Protein AF-A0A1Y5DUC6-F1 (afdb_monomer_lite)

pLDDT: mean 70.03, std 23.21, range [30.8, 96.88]

Sequence (246 aa):
MQGRMTHEKLMDAPDDWIVMNASRPLVGDMYSEGDFLAGRFYVAIDPKSEYAVQNVDQNNKLDARVVIYASKKQQNDAVLFGEKYAAEYREDAETIDDLYNNLSVKHESFRDKTVSEILAALRNGAGIAPPEMPWSQSTVSKTIQDSQYPDEPDTNSSEKEGPKIGDLTAVDEPLKHIMINARIEELTQHPEVSIHQIETLRSLFSSNHPLNAGIISNGVKFELTGEAPYWDKDLSDVVLPCFEKK

Secondary structure (DSSP, 8-state):
-BEEEESS------TTSEEEEESS---SSEEEE--GGG--EEEEE-TTSTTHHHHHHHHHHTT-EEEEE--HHHHHHHHSTT-TTHHHHHHS-SSHHHHHHHTHHHHHGGGGSBHHHHHHHHHHHHSSPPP--S--HHHHHHHHHHT-------------PPPP---STTS-HHHHHHHHHHHHHHHHT-TTS-HHHHHHHHHHHHTT--EEEEEETTEEEEEE-S--SS--S--S-EEEEP----

Structure (mmCIF, N/CA/C/O backbone):
data_AF-A0A1Y5DUC6-F1
#
_entry.id   AF-A0A1Y5DUC6-F1
#
loop_
_atom_site.group_PDB
_atom_site.id
_atom_site.type_symbol
_atom_site.label_atom_id
_atom_site.label_alt_id
_atom_site.label_comp_id
_atom_site.label_asym_id
_atom_site.label_entity_id
_atom_site.label_seq_id
_atom_site.pdbx_PDB_ins_code
_atom_site.Cartn_x
_atom_site.Cartn_y
_atom_site.Cartn_z
_atom_site.occupancy
_atom_site.B_iso_or_equiv
_atom_site.auth_seq_id
_atom_site.auth_comp_id
_atom_site.auth_asym_id
_atom_site.auth_atom_id
_atom_site.pdbx_PDB_model_num
ATOM 1 N N . MET A 1 1 ? -11.544 -4.738 0.189 1.00 87.19 1 MET A N 1
ATOM 2 C CA . MET A 1 1 ? -10.894 -3.468 0.574 1.00 87.19 1 MET A CA 1
ATOM 3 C C . MET A 1 1 ? -9.808 -3.133 -0.437 1.00 87.19 1 MET A C 1
ATOM 5 O O . MET A 1 1 ? -9.046 -4.026 -0.812 1.00 87.19 1 MET A O 1
ATOM 9 N N . GLN A 1 2 ? -9.781 -1.892 -0.921 1.00 93.25 2 GLN A N 1
ATOM 10 C CA . GLN A 1 2 ? -8.761 -1.414 -1.860 1.00 93.25 2 GLN A CA 1
ATOM 11 C C . GLN A 1 2 ? -7.455 -1.100 -1.127 1.00 93.25 2 GLN A C 1
ATOM 13 O O . GLN A 1 2 ? -7.475 -0.713 0.045 1.00 93.25 2 GLN A O 1
ATOM 18 N N . GLY A 1 3 ? -6.328 -1.269 -1.815 1.00 91.94 3 GLY A N 1
ATOM 19 C CA . GLY A 1 3 ? -5.015 -0.934 -1.278 1.00 91.94 3 GLY A CA 1
ATOM 20 C C . GLY A 1 3 ? -4.318 0.163 -2.076 1.00 91.94 3 GLY A C 1
ATOM 21 O O . GLY A 1 3 ? -4.698 0.508 -3.193 1.00 91.94 3 GLY A O 1
ATOM 22 N N . ARG A 1 4 ? -3.274 0.727 -1.483 1.00 91.38 4 ARG A N 1
ATOM 23 C CA . ARG A 1 4 ? -2.389 1.705 -2.103 1.00 91.38 4 ARG A CA 1
ATOM 24 C C . ARG A 1 4 ? -0.959 1.399 -1.693 1.00 91.38 4 ARG A C 1
ATOM 26 O O . ARG A 1 4 ? -0.658 1.377 -0.507 1.00 91.38 4 ARG A O 1
ATOM 33 N N . MET A 1 5 ? -0.072 1.224 -2.666 1.00 91.81 5 MET A N 1
ATOM 34 C CA . MET A 1 5 ? 1.360 1.116 -2.385 1.00 91.81 5 MET A CA 1
ATOM 35 C C . MET A 1 5 ? 1.993 2.496 -2.205 1.00 91.81 5 MET A C 1
ATOM 37 O O . MET A 1 5 ? 1.615 3.464 -2.871 1.00 91.81 5 MET A O 1
ATOM 41 N N . THR A 1 6 ? 2.975 2.573 -1.314 1.00 90.94 6 THR A N 1
ATOM 42 C CA . THR A 1 6 ? 3.842 3.738 -1.136 1.00 90.94 6 THR A CA 1
ATOM 43 C C . THR A 1 6 ? 5.258 3.286 -0.799 1.00 90.94 6 THR A C 1
ATOM 45 O O . THR A 1 6 ? 5.448 2.266 -0.142 1.00 90.94 6 THR A O 1
ATOM 48 N N . HIS A 1 7 ? 6.255 4.037 -1.267 1.00 89.56 7 HIS A N 1
ATOM 49 C CA . HIS A 1 7 ? 7.658 3.838 -0.883 1.00 89.56 7 HIS A CA 1
ATOM 50 C C . HIS A 1 7 ? 8.103 4.812 0.211 1.00 89.56 7 HIS A C 1
ATOM 52 O O . HIS A 1 7 ? 9.211 4.698 0.731 1.00 89.56 7 HIS A O 1
ATOM 58 N N . GLU A 1 8 ? 7.240 5.760 0.564 1.00 87.12 8 GLU A N 1
ATOM 59 C CA . GLU A 1 8 ? 7.454 6.709 1.646 1.00 87.12 8 GLU A CA 1
ATOM 60 C C . GLU A 1 8 ? 6.828 6.155 2.921 1.00 87.12 8 GLU A C 1
ATOM 62 O O . GLU A 1 8 ? 5.687 5.682 2.911 1.00 87.12 8 GLU A O 1
ATOM 67 N N . LYS A 1 9 ? 7.579 6.201 4.025 1.00 83.56 9 LYS A N 1
ATOM 68 C CA . LYS A 1 9 ? 7.044 5.868 5.343 1.00 83.56 9 LYS A CA 1
ATOM 69 C C . LYS A 1 9 ? 6.217 7.065 5.813 1.00 83.56 9 LYS A C 1
ATOM 71 O O . LYS A 1 9 ? 6.771 8.091 6.185 1.00 83.56 9 LYS A O 1
ATOM 76 N N . LEU A 1 10 ? 4.894 6.933 5.728 1.00 83.00 10 LEU A N 1
ATOM 77 C CA . LEU A 1 10 ? 3.944 8.025 5.984 1.00 83.00 10 LEU A CA 1
ATOM 78 C C . LEU A 1 10 ? 3.600 8.186 7.469 1.00 83.00 10 LEU A C 1
ATOM 80 O O . LEU A 1 10 ? 3.090 9.224 7.870 1.00 83.00 10 LEU A O 1
ATOM 84 N N . MET A 1 11 ? 3.864 7.160 8.278 1.00 85.69 11 MET A N 1
ATOM 85 C CA . MET A 1 11 ? 3.584 7.156 9.709 1.00 85.69 11 MET A CA 1
ATOM 86 C C . MET A 1 11 ? 4.590 6.268 10.437 1.00 85.69 11 MET A C 1
ATOM 88 O O . MET A 1 11 ? 5.040 5.260 9.888 1.00 85.69 11 MET A O 1
ATOM 92 N N . ASP A 1 12 ? 4.923 6.624 11.677 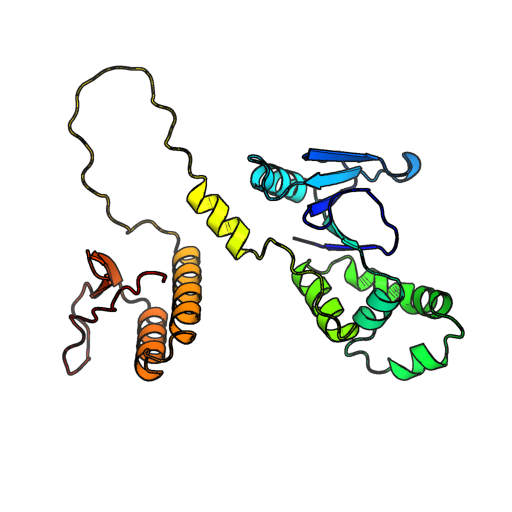1.00 88.81 12 ASP A N 1
ATOM 93 C CA . ASP A 1 12 ? 5.716 5.784 12.579 1.00 88.81 12 ASP A CA 1
ATOM 94 C C . ASP A 1 12 ? 4.811 4.877 13.425 1.00 88.81 12 ASP A C 1
ATOM 96 O O . ASP A 1 12 ? 4.809 4.925 14.651 1.00 88.81 12 ASP A O 1
ATOM 100 N N . ALA A 1 13 ? 3.966 4.106 12.740 1.00 88.88 13 ALA A N 1
ATOM 101 C CA . ALA A 1 13 ? 3.153 3.074 13.368 1.00 88.88 13 ALA A CA 1
ATOM 102 C C . ALA A 1 13 ? 3.967 1.771 13.507 1.00 88.88 13 ALA A C 1
ATOM 104 O O . ALA A 1 13 ? 4.861 1.534 12.686 1.00 88.88 13 ALA A O 1
ATOM 105 N N . PRO A 1 14 ? 3.664 0.920 14.505 1.00 92.31 14 PRO A N 1
ATOM 106 C CA . PRO A 1 14 ? 4.215 -0.431 14.587 1.00 92.31 14 PRO A CA 1
ATOM 107 C C . PRO A 1 14 ? 3.950 -1.256 13.318 1.00 92.31 14 PRO A C 1
ATOM 109 O O . PRO A 1 14 ? 2.927 -1.083 12.657 1.00 92.31 14 PRO A O 1
ATOM 112 N N . ASP A 1 15 ? 4.855 -2.184 12.996 1.00 85.88 15 ASP A N 1
ATOM 113 C CA . ASP A 1 15 ? 4.779 -2.984 11.762 1.00 85.88 15 ASP A CA 1
ATOM 114 C C . ASP A 1 15 ? 3.556 -3.922 11.714 1.00 85.88 15 ASP A C 1
ATOM 116 O O . ASP A 1 15 ? 3.141 -4.335 10.631 1.00 85.88 15 ASP A O 1
ATOM 120 N N . ASP A 1 16 ? 2.970 -4.267 12.868 1.00 89.19 16 ASP A N 1
ATOM 121 C CA . ASP A 1 16 ? 1.754 -5.082 12.961 1.00 89.19 16 ASP A CA 1
ATOM 122 C C . ASP A 1 16 ? 0.456 -4.264 12.846 1.00 89.19 16 ASP A C 1
ATOM 124 O O . ASP A 1 16 ? -0.626 -4.851 12.830 1.00 89.19 16 ASP A O 1
ATOM 128 N N . TRP A 1 17 ? 0.534 -2.933 12.726 1.00 94.19 17 TRP A N 1
ATOM 129 C CA . TRP A 1 17 ? -0.635 -2.055 12.639 1.00 94.19 17 TRP A CA 1
ATOM 130 C C . TRP A 1 17 ? -1.114 -1.824 11.205 1.00 94.19 17 TRP A C 1
ATOM 132 O O . TRP A 1 17 ? -0.359 -1.853 10.233 1.00 94.19 17 TRP A O 1
ATOM 142 N N . ILE A 1 18 ? -2.411 -1.549 11.066 1.00 93.31 18 ILE A N 1
ATOM 143 C CA . ILE A 1 18 ? -3.041 -1.282 9.772 1.00 93.31 18 ILE A CA 1
ATOM 144 C C . ILE A 1 18 ? -3.017 0.213 9.510 1.00 93.31 18 ILE A C 1
ATOM 146 O O . ILE A 1 18 ? -3.712 0.962 10.187 1.00 93.31 18 ILE A O 1
ATOM 150 N N . VAL A 1 19 ? -2.291 0.647 8.483 1.00 94.56 19 VAL A N 1
ATOM 151 C CA . VAL A 1 19 ? -2.330 2.043 8.034 1.00 94.56 19 VAL A CA 1
ATOM 152 C C . VAL A 1 19 ? -3.377 2.199 6.936 1.00 94.56 19 VAL A C 1
ATOM 154 O O . VAL A 1 19 ? -3.378 1.461 5.950 1.00 94.56 19 VAL A O 1
ATOM 157 N N . MET A 1 20 ? -4.261 3.182 7.072 1.00 95.25 20 MET A N 1
ATOM 158 C CA . MET A 1 20 ? -5.269 3.528 6.071 1.00 95.25 20 MET A CA 1
ATOM 159 C C . MET A 1 20 ? -5.157 4.999 5.675 1.00 95.25 20 MET A C 1
ATOM 161 O O . MET A 1 20 ? -4.726 5.835 6.468 1.00 95.25 20 MET A O 1
ATOM 165 N N . ASN A 1 21 ? -5.557 5.325 4.444 1.00 93.88 21 ASN A N 1
ATOM 166 C CA . ASN A 1 21 ? -5.614 6.694 3.949 1.00 93.88 21 ASN A CA 1
ATOM 167 C C . ASN A 1 21 ? -6.948 7.013 3.268 1.00 93.88 21 ASN A C 1
ATOM 169 O O . ASN A 1 21 ? -7.460 6.204 2.497 1.00 93.88 21 ASN A O 1
ATOM 173 N N . ALA A 1 22 ? -7.441 8.238 3.436 1.00 92.88 22 ALA A N 1
ATOM 174 C CA . ALA A 1 22 ? -8.596 8.758 2.701 1.00 92.88 22 ALA A CA 1
ATOM 175 C C . ALA A 1 22 ? -8.469 10.264 2.449 1.00 92.88 22 ALA A C 1
ATOM 177 O O . ALA A 1 22 ? -7.566 10.917 2.970 1.00 92.88 22 ALA A O 1
ATOM 178 N N . SER A 1 23 ? -9.368 10.815 1.631 1.00 90.81 23 SER A N 1
ATOM 179 C CA . SER A 1 23 ? -9.483 12.266 1.414 1.00 90.81 23 SER A CA 1
ATOM 180 C C . SER A 1 23 ? -10.306 12.988 2.489 1.00 90.81 23 SER A C 1
ATOM 182 O O . SER A 1 23 ? -10.497 14.200 2.431 1.00 90.81 23 SER A O 1
ATOM 184 N N . ARG A 1 24 ? -10.831 12.236 3.461 1.00 90.44 24 ARG A N 1
ATOM 185 C CA . ARG A 1 24 ? -11.674 12.704 4.564 1.00 90.44 24 ARG A CA 1
ATOM 186 C C . ARG A 1 24 ? -11.084 12.210 5.891 1.00 90.44 24 ARG A C 1
ATOM 188 O O . ARG A 1 24 ? -10.354 11.218 5.858 1.00 90.44 24 ARG A O 1
ATOM 195 N N . PRO A 1 25 ? -11.382 12.867 7.025 1.00 92.88 25 PRO A N 1
ATOM 196 C CA . PRO A 1 25 ? -10.937 12.406 8.337 1.00 92.88 25 PRO A CA 1
ATOM 197 C C . PRO A 1 25 ? -11.327 10.947 8.586 1.00 92.88 25 PRO A C 1
ATOM 199 O O . PRO A 1 25 ? -12.435 10.539 8.240 1.00 92.88 25 PRO A O 1
ATOM 202 N N . LEU A 1 26 ? -10.406 10.183 9.170 1.00 94.62 26 LEU A N 1
ATOM 203 C CA . LEU A 1 26 ? -10.571 8.768 9.509 1.00 94.62 26 LEU A CA 1
ATOM 204 C C . LEU A 1 26 ? -10.612 8.582 11.027 1.00 94.62 26 LEU A C 1
ATOM 206 O O . LEU A 1 26 ? -10.317 9.520 11.762 1.00 94.62 26 LEU A O 1
ATOM 210 N N . VAL A 1 27 ? -10.965 7.379 11.481 1.00 95.88 27 VAL A N 1
ATOM 211 C CA . VAL A 1 27 ? -10.974 6.973 12.897 1.00 95.88 27 VAL A CA 1
ATOM 212 C C . VAL A 1 27 ? -9.968 5.850 13.156 1.00 95.88 27 VAL A C 1
ATOM 214 O O . VAL A 1 27 ? -9.786 4.969 12.317 1.00 95.88 27 VAL A O 1
ATOM 217 N N . GLY A 1 28 ? -9.285 5.875 14.297 1.00 95.44 28 GLY A N 1
ATOM 218 C CA . GLY A 1 28 ? -8.318 4.841 14.679 1.00 95.44 28 GLY A CA 1
ATOM 219 C C . GLY A 1 28 ? -7.513 5.193 15.928 1.00 95.44 28 GLY A C 1
ATOM 220 O O . GLY A 1 28 ? -7.873 6.105 16.673 1.00 95.44 28 GLY A O 1
ATOM 221 N N . ASP A 1 29 ? -6.436 4.451 16.167 1.00 95.50 29 ASP A N 1
ATOM 222 C CA . ASP A 1 29 ? -5.647 4.545 17.401 1.00 95.50 29 ASP A CA 1
ATOM 223 C C . ASP A 1 29 ? -4.534 5.602 17.293 1.00 95.50 29 ASP A C 1
ATOM 225 O O . ASP A 1 29 ? -4.211 6.284 18.266 1.00 95.50 29 ASP A O 1
ATOM 229 N N . MET A 1 30 ? -3.975 5.794 16.093 1.00 94.00 30 MET A N 1
ATOM 230 C CA . MET A 1 30 ? -2.972 6.823 15.802 1.00 94.00 30 MET A CA 1
ATOM 231 C C . MET A 1 30 ? -3.322 7.607 14.546 1.00 94.00 30 MET A C 1
ATOM 233 O O . MET A 1 30 ? -3.754 7.042 13.546 1.00 94.00 30 MET A O 1
ATOM 237 N N . TYR A 1 31 ? -3.059 8.910 14.573 1.00 91.75 31 TYR A N 1
ATOM 238 C CA . TYR A 1 31 ? -3.388 9.827 13.487 1.00 91.75 31 TYR A CA 1
ATOM 239 C C . TYR A 1 31 ? -2.127 10.496 12.965 1.00 91.75 31 TYR A C 1
ATOM 241 O O . TYR A 1 31 ? -1.235 10.868 13.729 1.00 91.75 31 TYR A O 1
ATOM 249 N N . SER A 1 32 ? -2.072 10.684 11.655 1.00 83.75 32 SER A N 1
ATOM 250 C CA . SER A 1 32 ? -1.070 11.519 11.015 1.00 83.75 32 SER A CA 1
ATOM 251 C C . SER A 1 32 ? -1.739 12.307 9.903 1.00 83.75 32 SER A C 1
ATOM 253 O O . SER A 1 32 ? -2.455 11.769 9.052 1.00 83.75 32 SER A O 1
ATOM 255 N N . GLU A 1 33 ? -1.519 13.611 9.933 1.00 70.38 33 GLU A N 1
ATOM 256 C CA . GLU A 1 33 ? -1.884 14.482 8.834 1.00 70.38 33 GLU A CA 1
ATOM 257 C C . GLU A 1 33 ? -0.714 14.471 7.850 1.00 70.38 33 GLU A C 1
ATOM 259 O O . GLU A 1 33 ? 0.424 14.757 8.225 1.00 70.38 33 GLU A O 1
ATOM 264 N N . GLY A 1 34 ? -0.977 14.110 6.590 1.00 65.31 34 GLY A N 1
ATOM 265 C CA . GLY A 1 34 ? -0.026 14.436 5.527 1.00 65.31 34 GLY A CA 1
ATOM 266 C C . GLY A 1 34 ? 0.055 15.954 5.353 1.00 65.31 34 GLY A C 1
ATOM 267 O O . GLY A 1 34 ? -0.716 16.685 5.977 1.00 65.31 34 GLY A O 1
ATOM 268 N N . ASP A 1 35 ? 0.932 16.440 4.469 1.00 60.72 35 ASP A N 1
ATOM 269 C CA . ASP A 1 35 ? 0.963 17.867 4.129 1.00 60.72 35 ASP A CA 1
ATOM 270 C C . ASP A 1 35 ? -0.465 18.371 3.871 1.00 60.72 35 ASP A C 1
ATOM 272 O O . ASP A 1 35 ? -1.147 17.910 2.950 1.00 60.72 35 ASP A O 1
ATOM 276 N N . PHE A 1 36 ? -0.923 19.297 4.722 1.00 43.28 36 PHE A N 1
ATOM 277 C CA . PHE A 1 36 ? -2.310 19.776 4.823 1.00 43.28 36 PHE A CA 1
ATOM 278 C C . PHE A 1 36 ? -2.901 20.207 3.463 1.00 43.28 36 PHE A C 1
ATOM 280 O O . PHE A 1 36 ? -4.107 20.134 3.237 1.00 43.28 36 PHE A O 1
ATOM 287 N N . LEU A 1 37 ? -2.040 20.582 2.509 1.00 44.09 37 LEU A N 1
ATOM 288 C CA . LEU A 1 37 ? -2.394 20.988 1.146 1.00 44.09 37 LEU A CA 1
ATOM 289 C C . LEU A 1 37 ? -2.798 19.834 0.207 1.00 44.09 37 LEU A C 1
ATOM 291 O O . LEU A 1 37 ? -3.369 20.098 -0.849 1.00 44.09 37 LEU A O 1
ATOM 295 N N . ALA A 1 38 ? -2.540 18.571 0.560 1.00 61.41 38 ALA A N 1
ATOM 296 C CA . ALA A 1 38 ? -2.887 17.408 -0.265 1.00 61.41 38 ALA A CA 1
ATOM 297 C C . ALA A 1 38 ? -4.223 16.747 0.123 1.00 61.41 38 ALA A C 1
ATOM 299 O O . ALA A 1 38 ? -4.660 15.823 -0.569 1.00 61.41 38 ALA A O 1
ATOM 300 N N . GLY A 1 39 ? -4.863 17.193 1.214 1.00 73.19 39 GLY A N 1
ATOM 301 C CA . GLY A 1 39 ? -6.178 16.711 1.649 1.00 73.19 39 GLY A CA 1
ATOM 302 C C . GLY A 1 39 ? -6.226 15.206 1.910 1.00 73.19 39 GLY A C 1
ATOM 303 O O . GLY A 1 39 ? -7.204 14.562 1.544 1.00 73.19 39 GLY A O 1
ATOM 304 N N . ARG A 1 40 ? -5.156 14.620 2.468 1.00 86.38 40 ARG A N 1
ATOM 305 C CA . ARG A 1 40 ? -5.090 13.190 2.798 1.00 86.38 40 ARG A CA 1
ATOM 306 C C . ARG A 1 40 ? -4.879 12.991 4.290 1.00 86.38 40 ARG A C 1
ATOM 308 O O . ARG A 1 40 ? -3.920 13.507 4.855 1.00 86.38 40 ARG A O 1
ATOM 315 N N . PHE A 1 41 ? -5.748 12.184 4.879 1.00 91.69 41 PHE A N 1
ATOM 316 C CA . PHE A 1 41 ? -5.686 11.787 6.278 1.00 91.69 41 PHE A CA 1
ATOM 317 C C . PHE A 1 41 ? -5.160 10.365 6.354 1.00 91.69 41 PHE A C 1
ATOM 319 O O . PHE A 1 41 ? -5.616 9.504 5.592 1.00 91.69 41 PHE A O 1
ATOM 326 N N . TYR A 1 42 ? -4.209 10.137 7.253 1.00 93.12 42 TYR A N 1
ATOM 327 C CA . TYR A 1 42 ? -3.689 8.816 7.559 1.00 93.12 42 TYR A CA 1
ATOM 328 C C . TYR A 1 42 ? -4.075 8.442 8.979 1.00 93.12 42 TYR A C 1
ATOM 330 O O . TYR A 1 42 ? -3.993 9.253 9.903 1.00 93.12 42 TYR A O 1
ATOM 338 N N . VAL A 1 43 ? -4.467 7.190 9.147 1.00 95.50 43 VAL A N 1
ATOM 339 C CA . VAL A 1 43 ? -4.729 6.613 10.458 1.00 95.50 43 VAL A CA 1
ATOM 340 C C . VAL A 1 43 ? -4.056 5.255 10.543 1.00 95.50 43 VAL A C 1
ATOM 342 O O . VAL A 1 43 ? -4.001 4.542 9.539 1.00 95.50 43 VAL A O 1
ATOM 345 N N . ALA A 1 44 ? -3.523 4.916 11.708 1.00 96.56 44 ALA A N 1
ATOM 346 C CA . ALA A 1 44 ? -3.105 3.563 12.019 1.00 96.56 44 ALA A CA 1
ATOM 347 C C . ALA A 1 44 ? -4.039 2.961 13.069 1.00 96.56 44 ALA A C 1
ATOM 349 O O . ALA A 1 44 ? -4.467 3.641 14.004 1.00 96.56 44 ALA A O 1
ATOM 350 N N . ILE A 1 45 ? -4.377 1.693 12.863 1.00 96.88 45 ILE A N 1
ATOM 351 C CA . ILE A 1 45 ? -5.293 0.920 13.695 1.00 96.88 45 ILE A CA 1
ATOM 352 C C . ILE A 1 45 ? -4.519 -0.269 14.250 1.00 96.88 45 ILE A C 1
ATOM 354 O O . ILE A 1 45 ? -3.948 -1.043 13.474 1.00 96.88 45 ILE A O 1
ATOM 358 N N . ASP A 1 46 ? -4.520 -0.419 15.570 1.00 96.50 46 ASP A N 1
ATOM 359 C CA . ASP A 1 46 ? -4.006 -1.616 16.228 1.00 96.50 46 ASP A CA 1
ATOM 360 C C . ASP A 1 46 ? -5.010 -2.759 16.006 1.00 96.50 46 ASP A C 1
ATOM 362 O O . ASP A 1 46 ? -6.155 -2.648 16.448 1.00 96.50 46 ASP A O 1
ATOM 366 N N . PRO A 1 47 ? -4.633 -3.883 15.367 1.00 93.88 47 PRO A N 1
ATOM 367 C CA . PRO A 1 47 ? -5.533 -5.021 15.194 1.00 93.88 47 PRO A CA 1
ATOM 368 C C . PRO A 1 47 ? -6.032 -5.622 16.514 1.00 93.88 47 PRO A C 1
ATOM 370 O O . PRO A 1 47 ? -7.007 -6.371 16.505 1.00 93.88 47 PRO A O 1
ATOM 373 N N . LYS A 1 48 ? -5.347 -5.343 17.630 1.00 94.19 48 LYS A N 1
ATOM 374 C CA . LYS A 1 48 ? -5.697 -5.804 18.979 1.00 94.19 48 LYS A CA 1
ATOM 375 C C . LYS A 1 48 ? -6.590 -4.810 19.730 1.00 94.19 48 LYS A C 1
ATOM 377 O O . LYS A 1 48 ? -7.036 -5.138 20.827 1.00 94.19 48 LYS A O 1
ATOM 382 N N . SER A 1 49 ? -6.838 -3.621 19.173 1.00 93.88 49 SER A N 1
ATOM 383 C CA . SER A 1 49 ? -7.755 -2.633 19.749 1.00 93.88 49 SER A CA 1
ATOM 384 C C . SER A 1 49 ? -9.184 -3.177 19.755 1.00 93.88 49 SER A C 1
ATOM 386 O O . SER A 1 49 ? -9.627 -3.800 18.789 1.00 93.88 49 SER A O 1
ATOM 388 N N . GLU A 1 50 ? -9.934 -2.912 20.826 1.00 94.62 50 GLU A N 1
ATOM 389 C CA . GLU A 1 50 ? -11.333 -3.349 20.952 1.00 94.62 50 GLU A CA 1
ATOM 390 C C . GLU A 1 50 ? -12.228 -2.766 19.842 1.00 94.62 50 GLU A C 1
ATOM 392 O O . GLU A 1 50 ? -13.184 -3.402 19.404 1.00 94.62 50 GLU A O 1
ATOM 397 N N . TYR A 1 51 ? -11.860 -1.594 19.310 1.00 94.00 51 TYR A N 1
ATOM 398 C CA . TYR A 1 51 ? -12.578 -0.922 18.225 1.00 94.00 51 TYR A CA 1
ATOM 399 C C . TYR A 1 51 ? -11.989 -1.202 16.838 1.00 94.00 51 TYR A C 1
ATOM 401 O O . TYR A 1 51 ? -12.439 -0.597 15.866 1.00 94.00 51 TYR A O 1
ATOM 409 N N . ALA A 1 52 ? -10.999 -2.094 16.697 1.00 93.75 52 ALA A N 1
ATOM 410 C CA . ALA A 1 52 ? -10.271 -2.285 15.438 1.00 93.75 52 ALA A CA 1
ATOM 411 C C . ALA A 1 52 ? -11.206 -2.588 14.257 1.00 93.75 52 ALA A C 1
ATOM 413 O O . ALA A 1 52 ? -11.144 -1.925 13.221 1.00 93.75 52 ALA A O 1
ATOM 414 N N . VAL A 1 53 ? -12.125 -3.543 14.433 1.00 93.62 53 VAL A N 1
ATOM 415 C CA . VAL A 1 53 ? -13.098 -3.937 13.400 1.00 93.62 53 VAL A CA 1
ATOM 416 C C . VAL A 1 53 ? -14.028 -2.776 13.052 1.00 93.62 53 VAL A C 1
ATOM 418 O O . VAL A 1 53 ? -14.208 -2.452 11.878 1.00 93.62 53 VAL A O 1
ATOM 421 N N . GLN A 1 54 ? -14.569 -2.099 14.068 1.00 95.88 54 GLN A N 1
ATOM 422 C CA . GLN A 1 54 ? -15.463 -0.960 13.876 1.00 95.88 54 GLN A CA 1
ATOM 423 C C . GLN A 1 54 ? -14.762 0.195 13.148 1.00 95.88 54 GLN A C 1
ATOM 425 O O . GLN A 1 54 ? -15.346 0.790 12.242 1.00 95.88 54 GLN A O 1
ATOM 430 N N . ASN A 1 55 ? -13.511 0.490 13.504 1.00 96.44 55 ASN A N 1
ATOM 431 C CA . ASN A 1 55 ? -12.703 1.532 12.876 1.00 96.44 55 ASN A CA 1
ATOM 432 C C . ASN A 1 55 ? -12.423 1.197 11.408 1.00 96.44 55 ASN A C 1
ATOM 434 O O . ASN A 1 55 ? -12.597 2.050 10.537 1.00 96.44 55 ASN A O 1
ATOM 438 N N . VAL A 1 56 ? -12.056 -0.052 11.107 1.00 96.12 56 VAL A N 1
ATOM 439 C CA . VAL A 1 56 ? -11.844 -0.522 9.731 1.00 96.12 56 VAL A CA 1
ATOM 440 C C . VAL A 1 56 ? -13.127 -0.400 8.904 1.00 96.12 56 VAL A C 1
ATOM 442 O O . VAL A 1 56 ? -13.083 0.129 7.792 1.00 96.12 56 VAL A O 1
ATOM 445 N N . ASP A 1 57 ? -14.275 -0.811 9.444 1.00 95.56 57 ASP A N 1
ATOM 446 C CA . ASP A 1 57 ? -15.567 -0.723 8.756 1.00 95.56 57 ASP A CA 1
ATOM 447 C C . ASP A 1 57 ? -16.012 0.724 8.521 1.00 95.56 57 ASP A C 1
ATOM 449 O O . ASP A 1 57 ? -16.489 1.064 7.433 1.00 95.56 57 ASP A O 1
ATOM 453 N N . GLN A 1 58 ? -15.852 1.597 9.520 1.00 96.19 58 GLN A N 1
ATOM 454 C CA . GLN A 1 58 ? -16.149 3.024 9.387 1.00 96.19 58 GLN A CA 1
ATOM 455 C C . GLN A 1 58 ? -15.244 3.681 8.345 1.00 96.19 58 GLN A C 1
ATOM 457 O O . GLN A 1 58 ? -15.737 4.381 7.462 1.00 96.19 58 GLN A O 1
ATOM 462 N N . ASN A 1 59 ? -13.945 3.394 8.375 1.00 96.62 59 ASN A N 1
ATOM 463 C CA . ASN A 1 59 ? -12.999 3.924 7.400 1.00 96.62 59 ASN A CA 1
ATOM 464 C C . ASN A 1 59 ? -13.274 3.393 5.990 1.00 96.62 59 ASN A C 1
ATOM 466 O O . ASN A 1 59 ? -13.205 4.149 5.024 1.00 96.62 59 ASN A O 1
ATOM 470 N N . ASN A 1 60 ? -13.667 2.127 5.844 1.00 94.69 60 ASN A N 1
ATOM 471 C CA . ASN A 1 60 ? -14.050 1.566 4.550 1.00 94.69 60 ASN A CA 1
ATOM 472 C C . ASN A 1 60 ? -15.292 2.268 3.961 1.00 94.69 60 ASN A C 1
ATOM 474 O O . ASN A 1 60 ? -15.338 2.504 2.757 1.00 94.69 60 ASN A O 1
ATOM 478 N N . LYS A 1 61 ? -16.262 2.682 4.794 1.00 95.00 61 LYS A N 1
ATOM 479 C CA . LYS A 1 61 ? -17.406 3.523 4.369 1.00 95.00 61 LYS A CA 1
ATOM 480 C C . LYS A 1 61 ? -16.991 4.938 3.944 1.00 95.00 61 LYS A C 1
ATOM 482 O O . LYS A 1 61 ? -17.744 5.608 3.244 1.00 95.00 61 LYS A O 1
ATOM 487 N N . LEU A 1 62 ? -15.815 5.395 4.372 1.00 94.50 62 LEU A N 1
ATOM 488 C CA . LEU A 1 62 ? -15.223 6.689 4.024 1.00 94.50 62 LEU A CA 1
ATOM 489 C C . LEU A 1 62 ? -14.249 6.597 2.837 1.00 94.50 62 LEU A C 1
ATOM 491 O O . LEU A 1 62 ? -13.434 7.500 2.645 1.00 94.50 62 LEU A O 1
ATOM 495 N N . ASP A 1 63 ? -14.335 5.523 2.045 1.00 93.50 63 ASP A N 1
ATOM 496 C CA . ASP A 1 63 ? -13.458 5.236 0.905 1.00 93.50 63 ASP A CA 1
ATOM 497 C C . ASP A 1 63 ? -11.968 5.149 1.289 1.00 93.50 63 ASP A C 1
ATOM 499 O O . ASP A 1 63 ? -11.076 5.465 0.491 1.00 93.50 63 ASP A O 1
ATOM 503 N N . ALA A 1 64 ? -11.676 4.730 2.525 1.00 94.75 64 ALA A N 1
ATOM 504 C CA . ALA A 1 64 ? -10.304 4.545 2.964 1.00 94.75 64 ALA A CA 1
ATOM 505 C C . ALA A 1 64 ? -9.634 3.376 2.236 1.00 94.75 64 ALA A C 1
ATOM 507 O O . ALA A 1 64 ? -10.211 2.306 2.032 1.00 94.75 64 ALA A O 1
ATOM 508 N N . ARG A 1 65 ? -8.367 3.578 1.877 1.00 94.62 65 ARG A N 1
ATOM 509 C CA . ARG A 1 65 ? -7.509 2.574 1.247 1.00 94.62 65 ARG A CA 1
ATOM 510 C C . ARG A 1 65 ? -6.424 2.156 2.220 1.00 94.62 65 ARG A C 1
ATOM 512 O O . ARG A 1 65 ? -5.844 3.004 2.892 1.00 94.62 65 ARG A O 1
ATOM 519 N N . VAL A 1 66 ? -6.126 0.865 2.273 1.00 94.88 66 VAL A N 1
ATOM 520 C CA . VAL A 1 66 ? -5.025 0.352 3.098 1.00 94.88 66 VAL A CA 1
ATOM 521 C C . VAL A 1 66 ? -3.704 0.725 2.445 1.00 94.88 66 VAL A C 1
ATOM 523 O O . VAL A 1 66 ? -3.492 0.464 1.261 1.00 94.88 66 VAL A O 1
ATOM 526 N N . VAL A 1 67 ? -2.815 1.334 3.213 1.00 92.94 67 VAL A N 1
ATOM 527 C CA . VAL A 1 67 ? -1.490 1.740 2.764 1.00 92.94 67 VAL A CA 1
ATOM 528 C C . VAL A 1 67 ? -0.525 0.582 2.979 1.00 92.94 67 VAL A C 1
ATOM 530 O O . VAL A 1 67 ? -0.327 0.122 4.097 1.00 92.94 67 VAL A O 1
ATOM 533 N N . ILE A 1 68 ? 0.092 0.127 1.895 1.00 92.44 68 ILE A N 1
ATOM 534 C CA . ILE A 1 68 ? 1.096 -0.932 1.901 1.00 92.44 68 ILE A CA 1
ATOM 535 C C . ILE A 1 68 ? 2.447 -0.281 1.636 1.00 92.44 68 ILE A C 1
ATOM 537 O O . ILE A 1 68 ? 2.686 0.272 0.558 1.00 92.44 68 ILE A O 1
ATOM 541 N N . TYR A 1 69 ? 3.328 -0.337 2.629 1.00 91.12 69 TYR A N 1
ATOM 542 C CA . TYR A 1 69 ? 4.694 0.138 2.482 1.00 91.12 69 TYR A CA 1
ATOM 543 C C . TYR A 1 69 ? 5.530 -0.891 1.713 1.00 91.12 69 TYR A C 1
ATOM 545 O O . TYR A 1 69 ? 5.622 -2.054 2.100 1.00 91.12 69 TYR A O 1
ATOM 553 N N . ALA A 1 70 ? 6.139 -0.461 0.611 1.00 91.75 70 ALA A N 1
ATOM 554 C CA . ALA A 1 70 ? 7.039 -1.275 -0.195 1.00 91.75 70 ALA A CA 1
ATOM 555 C C . ALA A 1 70 ? 8.111 -0.382 -0.821 1.00 91.75 70 ALA A C 1
ATOM 557 O O . ALA A 1 70 ? 7.807 0.678 -1.363 1.00 91.75 70 ALA A O 1
ATOM 558 N N . SER A 1 71 ? 9.370 -0.809 -0.802 1.00 93.56 71 SER A N 1
ATOM 559 C CA . SER A 1 71 ? 10.454 -0.077 -1.469 1.00 93.56 71 SER A CA 1
ATOM 560 C C . SER A 1 71 ? 10.190 0.078 -2.973 1.00 93.56 71 SER A C 1
ATOM 562 O O . SER A 1 71 ? 9.513 -0.755 -3.580 1.00 93.56 71 SER A O 1
ATOM 564 N N . LYS A 1 72 ? 10.776 1.099 -3.616 1.00 94.81 72 LYS A N 1
ATOM 565 C CA . LYS A 1 72 ? 10.653 1.291 -5.076 1.00 94.81 72 LYS A CA 1
ATOM 566 C C . LYS A 1 72 ? 11.041 0.038 -5.862 1.00 94.81 72 LYS A C 1
ATOM 568 O O . LYS A 1 72 ? 10.362 -0.319 -6.818 1.00 94.81 72 LYS A O 1
ATOM 573 N N . LYS A 1 73 ? 12.076 -0.679 -5.407 1.00 94.94 73 LYS A N 1
ATOM 574 C CA . LYS A 1 73 ? 12.484 -1.966 -5.982 1.00 94.94 73 LYS A CA 1
ATOM 575 C C . LYS A 1 73 ? 11.361 -3.006 -5.908 1.00 94.94 73 LYS A C 1
ATOM 577 O O . LYS A 1 73 ? 11.017 -3.580 -6.932 1.00 94.94 73 LYS A O 1
ATOM 582 N N . GLN A 1 74 ? 10.767 -3.216 -4.731 1.00 94.69 74 GLN A N 1
ATOM 583 C CA . GLN A 1 74 ? 9.660 -4.168 -4.560 1.00 94.69 74 GLN A CA 1
ATOM 584 C C . GLN A 1 74 ? 8.436 -3.788 -5.396 1.00 94.69 74 GLN A C 1
ATOM 586 O O . GLN A 1 74 ? 7.810 -4.663 -5.985 1.00 94.69 74 GLN A O 1
ATOM 591 N N . GLN A 1 75 ? 8.110 -2.497 -5.481 1.00 94.88 75 GLN A N 1
ATOM 592 C CA . GLN A 1 75 ? 7.005 -2.028 -6.317 1.00 94.88 75 GLN A CA 1
ATOM 593 C C . GLN A 1 75 ? 7.280 -2.275 -7.804 1.00 94.88 75 GLN A C 1
ATOM 595 O O . GLN A 1 75 ? 6.407 -2.780 -8.503 1.00 94.88 75 GLN A O 1
ATOM 600 N N . ASN A 1 76 ? 8.490 -1.970 -8.288 1.00 95.69 76 ASN A N 1
ATOM 601 C CA . ASN A 1 76 ? 8.886 -2.248 -9.672 1.00 95.69 76 ASN A CA 1
ATOM 602 C C . ASN A 1 76 ? 8.819 -3.750 -9.967 1.00 95.69 76 ASN A C 1
ATOM 604 O O . ASN A 1 76 ? 8.246 -4.154 -10.973 1.00 95.69 76 ASN A O 1
ATOM 608 N N . ASP A 1 77 ? 9.344 -4.582 -9.066 1.00 94.69 77 ASP A N 1
ATOM 609 C CA . ASP A 1 77 ? 9.308 -6.037 -9.203 1.00 94.69 77 ASP A CA 1
ATOM 610 C C . ASP A 1 77 ? 7.861 -6.576 -9.222 1.00 94.69 77 ASP A C 1
ATOM 612 O O . ASP A 1 77 ? 7.541 -7.434 -10.044 1.00 94.69 77 ASP A O 1
ATOM 616 N N . ALA A 1 78 ? 6.961 -6.032 -8.393 1.00 93.69 78 ALA A N 1
ATOM 617 C CA . ALA A 1 78 ? 5.539 -6.389 -8.378 1.00 93.69 78 ALA A CA 1
ATOM 618 C C . ALA A 1 78 ? 4.798 -5.973 -9.655 1.00 93.69 78 ALA A C 1
ATOM 620 O O . ALA A 1 78 ? 3.968 -6.724 -10.164 1.00 93.69 78 ALA A O 1
ATOM 621 N N . VAL A 1 79 ? 5.091 -4.781 -10.179 1.00 94.19 79 VAL A N 1
ATOM 622 C CA . VAL A 1 79 ? 4.499 -4.270 -11.421 1.00 94.19 79 VAL A CA 1
ATOM 623 C C . VAL A 1 79 ? 4.977 -5.055 -12.636 1.00 94.19 79 VAL A C 1
ATOM 625 O O . VAL A 1 79 ? 4.192 -5.324 -13.537 1.00 94.19 79 VAL A O 1
ATOM 628 N N . LEU A 1 80 ? 6.256 -5.422 -12.664 1.00 94.62 80 LEU A N 1
ATOM 629 C CA . LEU A 1 80 ? 6.859 -6.174 -13.761 1.00 94.62 80 LEU A CA 1
ATOM 630 C C . LEU A 1 80 ? 6.546 -7.676 -13.702 1.00 94.62 80 LEU A C 1
ATOM 632 O O . LEU A 1 80 ? 6.898 -8.413 -14.625 1.00 94.62 80 LEU A O 1
ATOM 636 N N . PHE A 1 81 ? 5.901 -8.154 -12.636 1.00 92.19 81 PHE A N 1
ATOM 637 C CA . PHE A 1 81 ? 5.536 -9.556 -12.507 1.00 92.19 81 PHE A CA 1
ATOM 638 C C . PHE A 1 81 ? 4.488 -9.951 -13.559 1.00 92.19 81 PHE A C 1
ATOM 640 O O . PHE A 1 81 ? 3.365 -9.452 -13.561 1.00 92.19 81 PHE A O 1
ATOM 647 N N . GLY A 1 82 ? 4.857 -10.875 -14.451 1.00 85.19 82 GLY A N 1
ATOM 648 C CA . GLY A 1 82 ? 3.997 -11.334 -15.548 1.00 85.19 82 GLY A CA 1
ATOM 649 C C . GLY A 1 82 ? 3.940 -10.390 -16.756 1.00 85.19 82 GLY A C 1
ATOM 650 O O . GLY A 1 82 ? 3.193 -10.653 -17.696 1.00 85.19 82 GLY A O 1
ATOM 651 N N . GLU A 1 83 ? 4.731 -9.315 -16.764 1.00 92.38 83 GLU A N 1
ATOM 652 C CA . GLU A 1 83 ? 4.804 -8.387 -17.892 1.00 92.38 83 GLU A CA 1
ATOM 653 C C . GLU A 1 83 ? 5.685 -8.938 -19.016 1.00 92.38 83 GLU A C 1
ATOM 655 O O . GLU A 1 83 ? 6.809 -9.387 -18.794 1.00 92.38 83 GLU A O 1
ATOM 660 N N . LYS A 1 84 ? 5.185 -8.854 -20.254 1.00 93.44 84 LYS A N 1
ATOM 661 C CA . LYS A 1 84 ? 5.879 -9.380 -21.440 1.00 93.44 84 LYS A CA 1
ATOM 662 C C . LYS A 1 84 ? 7.229 -8.701 -21.687 1.00 93.44 84 LYS A C 1
ATOM 664 O O . LYS A 1 84 ? 8.154 -9.370 -22.126 1.00 93.44 84 LYS A O 1
ATOM 669 N N . TYR A 1 85 ? 7.308 -7.399 -21.412 1.00 94.06 85 TYR A N 1
ATOM 670 C CA . TYR A 1 85 ? 8.475 -6.558 -21.699 1.00 94.06 85 TYR A CA 1
ATOM 671 C C . TYR A 1 85 ? 9.300 -6.237 -20.441 1.00 94.06 85 TYR A C 1
ATOM 673 O O . TYR A 1 85 ? 9.908 -5.176 -20.312 1.00 94.06 85 TYR A O 1
ATOM 681 N N . ALA A 1 86 ? 9.241 -7.114 -19.434 1.00 93.06 86 ALA A N 1
ATOM 682 C CA . ALA A 1 86 ? 9.849 -6.864 -18.132 1.00 93.06 86 ALA A CA 1
ATOM 683 C C . ALA A 1 86 ? 11.385 -6.816 -18.152 1.00 93.06 86 ALA A C 1
ATOM 685 O O . ALA A 1 86 ? 11.978 -6.273 -17.217 1.00 93.06 86 ALA A O 1
ATOM 686 N N . ALA A 1 87 ? 12.023 -7.424 -19.153 1.00 92.69 87 ALA A N 1
ATOM 687 C CA . ALA A 1 87 ? 13.473 -7.386 -19.317 1.00 92.69 87 ALA A CA 1
ATOM 688 C C . ALA A 1 87 ? 13.903 -6.053 -19.937 1.00 92.69 87 ALA A C 1
ATOM 690 O O . ALA A 1 87 ? 14.786 -5.392 -19.403 1.00 92.69 87 ALA A O 1
ATOM 691 N N . GLU A 1 88 ? 13.195 -5.620 -20.976 1.00 94.50 88 GLU A N 1
ATOM 692 C CA . GLU A 1 88 ? 13.429 -4.381 -21.711 1.00 94.50 88 GLU A CA 1
ATOM 693 C C . GLU A 1 88 ? 13.300 -3.168 -20.789 1.00 94.50 88 GLU A C 1
ATOM 695 O O . GLU A 1 88 ? 14.206 -2.347 -20.727 1.00 94.50 88 GLU A O 1
ATOM 700 N N . TYR A 1 89 ? 12.255 -3.113 -19.953 1.00 94.75 89 TYR A N 1
ATOM 701 C CA . TYR A 1 89 ? 12.129 -2.036 -18.964 1.00 94.75 89 TYR A CA 1
ATOM 702 C C . TYR A 1 89 ? 13.326 -1.947 -18.012 1.00 94.75 89 TYR A C 1
ATOM 704 O O . TYR A 1 89 ? 13.690 -0.850 -17.598 1.00 94.75 89 TYR A O 1
ATOM 712 N N . ARG A 1 90 ? 13.912 -3.089 -17.627 1.00 93.12 90 ARG A N 1
ATOM 713 C CA . ARG A 1 90 ? 15.064 -3.128 -16.716 1.00 93.12 90 ARG A CA 1
ATOM 714 C C . ARG A 1 90 ? 16.368 -2.767 -17.417 1.00 93.12 90 ARG A C 1
ATOM 716 O O . ARG A 1 90 ? 17.236 -2.207 -16.763 1.00 93.12 90 ARG A O 1
ATOM 723 N N . GLU A 1 91 ? 16.507 -3.109 -18.693 1.00 94.62 91 GLU A N 1
ATOM 724 C CA . GLU A 1 91 ? 17.678 -2.770 -19.506 1.00 94.62 91 GLU A CA 1
ATOM 725 C C . GLU A 1 91 ? 17.700 -1.279 -19.870 1.00 94.62 91 GLU A C 1
ATOM 727 O O . GLU A 1 91 ? 18.751 -0.649 -19.800 1.00 94.62 91 GLU A O 1
ATOM 732 N N . ASP A 1 92 ? 16.532 -0.702 -20.165 1.00 93.50 92 ASP A N 1
ATOM 733 C CA . ASP A 1 92 ? 16.378 0.711 -20.529 1.00 93.50 92 ASP A CA 1
ATOM 734 C C . ASP A 1 92 ? 16.558 1.676 -19.341 1.00 93.50 92 ASP A C 1
ATOM 736 O O . ASP A 1 92 ? 16.669 2.888 -19.533 1.00 93.50 92 ASP A O 1
ATOM 740 N N . ALA A 1 93 ? 16.546 1.174 -18.103 1.00 94.06 93 ALA A N 1
ATOM 741 C CA . ALA A 1 93 ? 16.660 1.993 -16.902 1.00 94.06 93 ALA A CA 1
ATOM 742 C C . ALA A 1 93 ? 18.089 1.991 -16.340 1.00 94.06 93 ALA A C 1
ATOM 744 O O . ALA A 1 93 ? 18.616 0.952 -15.947 1.00 94.06 93 ALA A O 1
ATOM 745 N N . GLU A 1 94 ? 18.689 3.177 -16.208 1.00 92.69 94 GLU A N 1
ATOM 746 C CA . GLU A 1 94 ? 20.020 3.335 -15.604 1.00 92.69 94 GLU A CA 1
ATOM 747 C C . GLU A 1 94 ? 19.985 3.178 -14.074 1.00 92.69 94 GLU A C 1
ATOM 749 O O . GLU A 1 94 ? 20.921 2.651 -13.467 1.00 92.69 94 GLU A O 1
ATOM 754 N N . THR A 1 95 ? 18.891 3.610 -13.436 1.00 96.19 95 THR A N 1
ATOM 755 C CA . THR A 1 95 ? 18.702 3.540 -11.982 1.00 96.19 95 THR A CA 1
ATOM 756 C C . THR A 1 95 ? 17.329 2.982 -11.581 1.00 96.19 95 THR A C 1
ATOM 758 O O . THR A 1 95 ? 16.389 2.910 -12.373 1.00 96.19 95 THR A O 1
ATOM 761 N N . ILE A 1 96 ? 17.181 2.604 -10.301 1.00 93.25 96 ILE A N 1
ATOM 762 C CA . ILE A 1 96 ? 15.889 2.165 -9.731 1.00 93.25 96 ILE A CA 1
ATOM 763 C C . ILE A 1 96 ? 14.845 3.287 -9.800 1.00 93.25 96 ILE A C 1
ATOM 765 O O . ILE A 1 96 ? 13.658 3.006 -9.984 1.00 93.25 96 ILE A O 1
ATOM 769 N N . ASP A 1 97 ? 15.278 4.537 -9.644 1.00 94.75 97 ASP A N 1
ATOM 770 C CA . ASP A 1 97 ? 14.400 5.701 -9.711 1.00 94.75 97 ASP A CA 1
ATOM 771 C C . ASP A 1 97 ? 13.920 5.949 -11.143 1.00 94.75 97 ASP A C 1
ATOM 773 O O . ASP A 1 97 ? 12.728 6.186 -11.341 1.00 94.75 97 ASP A O 1
ATOM 777 N N . ASP A 1 98 ? 14.795 5.794 -12.139 1.00 95.88 98 ASP A N 1
ATOM 778 C CA . ASP A 1 98 ? 14.413 5.880 -13.553 1.00 95.88 98 ASP A CA 1
ATOM 779 C C . ASP A 1 98 ? 13.405 4.792 -13.910 1.00 95.88 98 ASP A C 1
ATOM 781 O O . ASP A 1 98 ? 12.358 5.081 -14.489 1.00 95.88 98 ASP A O 1
ATOM 785 N N . LEU A 1 99 ? 13.656 3.552 -13.472 1.00 95.56 99 LEU A N 1
ATOM 786 C CA . LEU A 1 99 ? 12.715 2.451 -13.658 1.00 95.56 99 LEU A CA 1
ATOM 787 C C . LEU A 1 99 ? 11.359 2.760 -13.013 1.00 95.56 99 LEU A C 1
ATOM 789 O O . LEU A 1 99 ? 10.313 2.548 -13.623 1.00 95.56 99 LEU A O 1
ATOM 793 N N . TYR A 1 100 ? 11.365 3.283 -11.786 1.00 94.38 100 TYR A N 1
ATOM 794 C CA . TYR A 1 100 ? 10.141 3.641 -11.073 1.00 94.38 100 TYR A CA 1
ATOM 795 C C . TYR A 1 100 ? 9.345 4.726 -11.813 1.00 94.38 100 TYR A C 1
ATOM 797 O O . TYR A 1 100 ? 8.126 4.612 -11.956 1.00 94.38 100 TYR A O 1
ATOM 805 N N . ASN A 1 101 ? 10.028 5.744 -12.340 1.00 94.56 101 ASN A N 1
ATOM 806 C CA . ASN A 1 101 ? 9.410 6.830 -13.098 1.00 94.56 101 ASN A CA 1
ATOM 807 C C . ASN A 1 101 ? 8.867 6.353 -14.457 1.00 94.56 101 ASN A C 1
ATOM 809 O O . ASN A 1 101 ? 7.733 6.686 -14.820 1.00 94.56 101 ASN A O 1
ATOM 813 N N . ASN A 1 102 ? 9.620 5.510 -15.169 1.00 94.62 102 ASN A N 1
ATOM 814 C CA . ASN A 1 102 ? 9.215 4.910 -16.445 1.00 94.62 102 ASN A CA 1
ATOM 815 C C . ASN A 1 102 ? 7.983 4.004 -16.292 1.00 94.62 102 ASN A C 1
ATOM 817 O O . ASN A 1 102 ? 7.146 3.920 -17.190 1.00 94.62 102 ASN A O 1
ATOM 821 N N . LEU A 1 103 ? 7.833 3.361 -15.131 1.00 95.06 103 LEU A N 1
ATOM 822 C CA . LEU A 1 103 ? 6.689 2.513 -14.799 1.00 95.06 103 LEU A CA 1
ATOM 823 C C . LEU A 1 103 ? 5.526 3.272 -14.144 1.00 95.06 103 LEU A C 1
ATOM 825 O O . LEU A 1 103 ? 4.571 2.629 -13.714 1.00 95.06 103 LEU A O 1
ATOM 829 N N . SER A 1 104 ? 5.554 4.608 -14.077 1.00 92.75 104 SER A N 1
ATOM 830 C CA . SER A 1 104 ? 4.538 5.422 -13.384 1.00 92.75 104 SER A CA 1
ATOM 831 C C . SER A 1 104 ? 3.096 5.038 -13.739 1.00 92.75 104 SER A C 1
ATOM 833 O O . SER A 1 104 ? 2.310 4.740 -12.844 1.00 92.75 104 SER A O 1
ATOM 835 N N . VAL A 1 105 ? 2.762 4.929 -15.028 1.00 92.75 105 VAL A N 1
ATOM 836 C CA . VAL A 1 105 ? 1.420 4.528 -15.500 1.00 92.75 105 VAL A CA 1
ATOM 837 C C . VAL A 1 105 ? 1.033 3.130 -15.003 1.00 92.75 105 VAL A C 1
ATOM 839 O O . VAL A 1 105 ? -0.109 2.883 -14.618 1.00 92.75 105 VAL A O 1
ATOM 842 N N . LYS A 1 106 ? 1.987 2.194 -14.966 1.00 93.19 106 LYS A N 1
ATOM 843 C CA . LYS A 1 106 ? 1.740 0.840 -14.462 1.00 93.19 106 LYS A CA 1
ATOM 844 C C . LYS A 1 106 ? 1.605 0.819 -12.937 1.00 93.19 106 LYS A C 1
ATOM 846 O O . LYS A 1 106 ? 0.746 0.099 -12.432 1.00 93.19 106 LYS A O 1
ATOM 851 N N . HIS A 1 107 ? 2.356 1.645 -12.208 1.00 92.75 107 HIS A N 1
ATOM 852 C CA . HIS A 1 107 ? 2.146 1.864 -10.770 1.00 92.75 107 HIS A CA 1
ATOM 853 C C . HIS A 1 107 ? 0.742 2.407 -10.482 1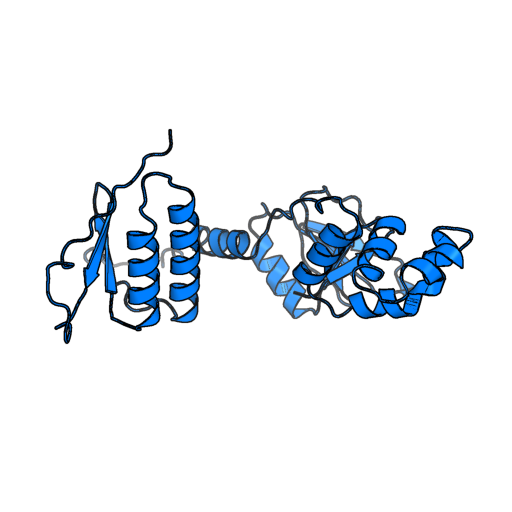.00 92.75 107 HIS A C 1
ATOM 855 O O . HIS A 1 107 ? 0.106 1.988 -9.516 1.00 92.75 107 HIS A O 1
ATOM 861 N N . GLU A 1 108 ? 0.202 3.282 -11.337 1.00 90.31 108 GLU A N 1
ATOM 862 C CA . GLU A 1 108 ? -1.170 3.779 -11.178 1.00 90.31 108 GLU A CA 1
ATOM 863 C C . GLU A 1 108 ? -2.222 2.674 -11.303 1.00 90.31 108 GLU A C 1
ATOM 865 O O . GLU A 1 108 ? -3.206 2.707 -10.566 1.00 90.31 108 GLU A O 1
ATOM 870 N N . SER A 1 109 ? -1.985 1.644 -12.124 1.00 91.12 109 SER A N 1
ATOM 871 C CA . SER A 1 109 ? -2.901 0.497 -12.248 1.00 91.12 109 SER A CA 1
ATOM 872 C C . SER A 1 109 ? -3.083 -0.294 -10.944 1.00 91.12 109 SER A C 1
ATOM 874 O O . SER A 1 109 ? -4.076 -0.998 -10.774 1.00 91.12 109 SER A O 1
ATOM 876 N N . PHE A 1 110 ? -2.150 -0.173 -9.994 1.00 89.69 110 PHE A N 1
ATOM 877 C CA . PHE A 1 110 ? -2.263 -0.800 -8.678 1.00 89.69 110 PHE A CA 1
ATOM 878 C C . PHE A 1 110 ? -3.153 -0.013 -7.713 1.00 89.69 110 PHE A C 1
ATOM 880 O O . PHE A 1 110 ? -3.534 -0.560 -6.681 1.00 89.69 110 PHE A O 1
ATOM 887 N N . ARG A 1 111 ? -3.519 1.241 -8.024 1.00 85.69 111 ARG A N 1
ATOM 888 C CA . ARG A 1 111 ? -4.377 2.062 -7.152 1.00 85.69 111 ARG A CA 1
ATOM 889 C C . ARG A 1 111 ? -5.773 1.474 -6.972 1.00 85.69 111 ARG A C 1
ATOM 891 O O . ARG A 1 111 ? -6.372 1.710 -5.927 1.00 85.69 111 ARG A O 1
ATOM 898 N N . ASP A 1 112 ? -6.274 0.748 -7.965 1.00 86.19 112 ASP A N 1
ATOM 899 C CA . ASP A 1 112 ? -7.637 0.206 -7.959 1.00 86.19 112 ASP A CA 1
ATOM 900 C C . ASP A 1 112 ? -7.687 -1.286 -7.603 1.00 86.19 112 ASP A C 1
ATOM 902 O O . ASP A 1 112 ? -8.764 -1.879 -7.548 1.00 86.19 112 ASP A O 1
ATOM 906 N N . LYS A 1 113 ? -6.528 -1.885 -7.303 1.00 93.75 113 LYS A N 1
ATOM 907 C CA . LYS A 1 113 ? -6.426 -3.278 -6.872 1.00 93.75 113 LYS A CA 1
ATOM 908 C C . LYS A 1 113 ? -6.787 -3.439 -5.399 1.00 93.75 113 LYS A C 1
ATOM 910 O O . LYS A 1 113 ? -6.640 -2.540 -4.563 1.00 93.75 113 LYS A O 1
ATOM 915 N N . THR A 1 114 ? -7.253 -4.631 -5.064 1.00 95.00 114 THR A N 1
ATOM 916 C CA . THR A 1 114 ? -7.475 -5.042 -3.681 1.00 95.00 114 THR A CA 1
ATOM 917 C C . THR A 1 114 ? -6.149 -5.252 -2.951 1.00 95.00 114 THR A C 1
ATOM 919 O O . THR A 1 114 ? -5.112 -5.523 -3.557 1.00 95.00 114 THR A O 1
ATOM 922 N N . VAL A 1 115 ? -6.184 -5.180 -1.619 1.00 92.88 115 VAL A N 1
ATOM 923 C CA . VAL A 1 115 ? -5.015 -5.478 -0.768 1.00 92.88 115 VAL A CA 1
ATOM 924 C C . VAL A 1 115 ? -4.433 -6.860 -1.081 1.00 92.88 115 VAL A C 1
ATOM 926 O O . VAL A 1 115 ? -3.221 -7.000 -1.202 1.00 92.88 115 VAL A O 1
ATOM 929 N N . SER A 1 116 ? -5.291 -7.866 -1.276 1.00 92.88 116 SER A N 1
ATOM 930 C CA . SER A 1 116 ? -4.866 -9.235 -1.587 1.00 92.88 116 SER A CA 1
ATOM 931 C C . SER A 1 116 ? -4.100 -9.319 -2.910 1.00 92.88 116 SER A C 1
ATOM 933 O O . SER A 1 116 ? -3.026 -9.916 -2.953 1.00 92.88 116 SER A O 1
ATOM 935 N N . GLU A 1 117 ? -4.590 -8.667 -3.966 1.00 93.50 117 GLU A N 1
ATOM 936 C CA . GLU A 1 117 ? -3.918 -8.645 -5.271 1.00 93.50 117 GLU A CA 1
ATOM 937 C C . GLU A 1 117 ? -2.567 -7.928 -5.210 1.00 93.50 117 GLU A C 1
ATOM 939 O O . GLU A 1 117 ? -1.597 -8.379 -5.821 1.00 93.50 117 GLU A O 1
ATOM 944 N N . ILE A 1 118 ? -2.484 -6.830 -4.453 1.00 92.88 118 ILE A N 1
ATOM 945 C CA . ILE A 1 118 ? -1.234 -6.088 -4.267 1.00 92.88 118 ILE A CA 1
ATOM 946 C C . ILE A 1 118 ? -0.208 -6.948 -3.522 1.00 92.88 118 ILE A C 1
ATOM 948 O O . ILE A 1 118 ? 0.934 -7.060 -3.963 1.00 92.88 118 ILE A O 1
ATOM 952 N N . LEU A 1 119 ? -0.606 -7.596 -2.425 1.00 91.69 119 LEU A N 1
ATOM 953 C CA . LEU A 1 119 ? 0.281 -8.470 -1.653 1.00 91.69 119 LEU A CA 1
ATOM 954 C C . LEU A 1 119 ? 0.716 -9.699 -2.455 1.00 91.69 119 LEU A C 1
ATOM 956 O O . LEU A 1 119 ? 1.879 -10.091 -2.380 1.00 91.69 119 LEU A O 1
ATOM 960 N N . ALA A 1 120 ? -0.180 -10.284 -3.253 1.00 91.88 120 ALA A N 1
ATOM 961 C CA . ALA A 1 120 ? 0.158 -11.386 -4.147 1.00 91.88 120 ALA A CA 1
ATOM 962 C C . ALA A 1 120 ? 1.194 -10.956 -5.195 1.00 91.88 120 ALA A C 1
ATOM 964 O O . ALA A 1 120 ? 2.185 -11.654 -5.407 1.00 91.88 120 ALA A O 1
ATOM 965 N N . ALA A 1 121 ? 1.018 -9.783 -5.806 1.00 92.06 121 ALA A N 1
ATOM 966 C CA . ALA A 1 121 ? 1.984 -9.233 -6.750 1.00 92.06 121 ALA A CA 1
ATOM 967 C C . ALA A 1 121 ? 3.337 -8.928 -6.086 1.00 92.06 121 ALA A C 1
ATOM 969 O O . ALA A 1 121 ? 4.375 -9.252 -6.655 1.00 92.06 121 ALA A O 1
ATOM 970 N N . LEU A 1 122 ? 3.345 -8.378 -4.867 1.00 90.69 122 LEU A N 1
ATOM 971 C CA . LEU A 1 122 ? 4.572 -8.153 -4.095 1.00 90.69 122 LEU A CA 1
ATOM 972 C C . LEU A 1 122 ? 5.286 -9.470 -3.766 1.00 90.69 122 LEU A C 1
ATOM 974 O O . LEU A 1 122 ? 6.494 -9.565 -3.970 1.00 90.69 122 LEU A O 1
ATOM 978 N N . ARG A 1 123 ? 4.545 -10.499 -3.333 1.00 89.75 123 ARG A N 1
ATOM 979 C CA . ARG A 1 123 ? 5.081 -11.841 -3.048 1.00 89.75 123 ARG A CA 1
ATOM 980 C C . ARG A 1 123 ? 5.742 -12.455 -4.274 1.00 89.75 123 ARG A C 1
ATOM 982 O O . ARG A 1 123 ? 6.859 -12.960 -4.193 1.00 89.75 123 ARG A O 1
ATOM 989 N N . ASN A 1 124 ? 5.038 -12.414 -5.397 1.00 89.12 124 ASN A N 1
ATOM 990 C CA . ASN A 1 124 ? 5.460 -13.093 -6.612 1.00 89.12 124 ASN A CA 1
ATOM 991 C C . ASN A 1 124 ? 6.546 -12.315 -7.368 1.00 89.12 124 ASN A C 1
ATOM 993 O O . ASN A 1 124 ? 7.443 -12.920 -7.946 1.00 89.12 124 ASN A O 1
ATOM 997 N N . GLY A 1 125 ? 6.482 -10.982 -7.344 1.00 80.81 125 GLY A N 1
ATOM 998 C CA . GLY A 1 125 ? 7.448 -10.108 -8.001 1.00 80.81 125 GLY A CA 1
ATOM 999 C C . GLY A 1 125 ? 8.769 -10.010 -7.249 1.00 80.81 125 GLY A C 1
ATOM 1000 O O . GLY A 1 125 ? 9.829 -10.172 -7.846 1.00 80.81 125 GLY A O 1
ATOM 1001 N N . ALA A 1 126 ? 8.732 -9.774 -5.933 1.00 72.75 126 ALA A N 1
ATOM 1002 C CA . ALA A 1 126 ? 9.948 -9.548 -5.152 1.00 72.75 126 ALA A CA 1
ATOM 1003 C C . ALA A 1 126 ? 10.688 -10.843 -4.773 1.00 72.75 126 ALA A C 1
ATOM 1005 O O . ALA A 1 126 ? 11.809 -10.765 -4.273 1.00 72.75 126 ALA A O 1
ATOM 1006 N N . GLY A 1 127 ? 10.063 -12.018 -4.939 1.00 60.16 127 GLY A N 1
ATOM 1007 C CA . GLY A 1 127 ? 10.593 -13.297 -4.442 1.00 60.16 127 GLY A CA 1
ATOM 1008 C C . GLY A 1 127 ? 10.749 -13.345 -2.915 1.00 60.16 127 GLY A C 1
ATOM 1009 O O . GLY A 1 127 ? 11.371 -14.257 -2.377 1.00 60.16 127 GLY A O 1
ATOM 1010 N N . ILE A 1 128 ? 10.201 -12.352 -2.215 1.00 53.81 128 ILE A N 1
ATOM 1011 C CA . ILE A 1 128 ? 10.213 -12.200 -0.765 1.00 53.81 128 ILE A CA 1
ATOM 1012 C C . ILE A 1 128 ? 8.754 -12.275 -0.338 1.00 53.81 128 ILE A C 1
ATOM 1014 O O . ILE A 1 128 ? 7.910 -11.562 -0.887 1.00 53.81 128 ILE A O 1
ATOM 1018 N N . ALA A 1 129 ? 8.443 -13.145 0.624 1.00 50.50 129 ALA A N 1
ATOM 1019 C CA . ALA A 1 129 ? 7.113 -13.159 1.210 1.00 50.50 129 ALA A CA 1
ATOM 1020 C C . ALA A 1 129 ? 6.827 -11.758 1.783 1.00 50.50 129 ALA A C 1
ATOM 1022 O O . ALA A 1 129 ? 7.642 -11.266 2.567 1.00 50.50 129 ALA A O 1
ATOM 1023 N N . PRO A 1 130 ? 5.726 -11.085 1.394 1.00 51.53 130 PRO A N 1
ATOM 1024 C CA . PRO A 1 130 ? 5.315 -9.867 2.070 1.00 51.53 130 PRO A CA 1
ATOM 1025 C C . PRO A 1 130 ? 5.194 -10.176 3.565 1.00 51.53 130 PRO A C 1
ATOM 1027 O O . PRO A 1 130 ? 4.901 -11.333 3.901 1.00 51.53 130 PRO A O 1
ATOM 1030 N N . PRO A 1 131 ? 5.419 -9.186 4.448 1.00 50.69 131 PRO A N 1
ATOM 1031 C CA . PRO A 1 131 ? 5.127 -9.367 5.863 1.00 50.69 131 PRO A CA 1
ATOM 1032 C C . PRO A 1 131 ? 3.725 -9.968 5.979 1.00 50.69 131 PRO A C 1
ATOM 1034 O O . PRO A 1 131 ? 2.797 -9.506 5.305 1.00 50.69 131 PRO A O 1
ATOM 1037 N N . GLU A 1 132 ? 3.601 -11.071 6.723 1.00 47.44 132 GLU A N 1
ATOM 1038 C CA . GLU A 1 132 ? 2.300 -11.690 6.944 1.00 47.44 132 GLU A CA 1
ATOM 1039 C C . GLU A 1 132 ? 1.406 -10.634 7.579 1.00 47.44 132 GLU A C 1
ATOM 1041 O O . GLU A 1 132 ? 1.651 -10.180 8.694 1.00 47.44 132 GLU A O 1
ATOM 1046 N N . MET A 1 133 ? 0.401 -10.186 6.830 1.00 49.22 133 MET A N 1
ATOM 1047 C CA . MET A 1 133 ? -0.600 -9.289 7.381 1.00 49.22 133 MET A CA 1
ATOM 1048 C C . MET A 1 133 ? -1.310 -10.081 8.481 1.00 49.22 133 MET A C 1
ATOM 1050 O O . MET A 1 133 ? -1.822 -11.164 8.182 1.00 49.22 133 MET A O 1
ATOM 1054 N N . PRO A 1 134 ? -1.374 -9.584 9.729 1.00 43.28 134 PRO A N 1
ATOM 1055 C CA . PRO A 1 134 ? -1.949 -10.338 10.848 1.00 43.28 134 PRO A CA 1
ATOM 1056 C C . PRO A 1 134 ? -3.444 -10.653 10.657 1.00 43.28 134 PRO A C 1
ATOM 1058 O O . PRO A 1 134 ? -4.038 -11.434 11.400 1.00 43.28 134 PRO A O 1
ATOM 1061 N N . TRP A 1 135 ? -4.059 -10.071 9.630 1.00 51.66 135 TRP A N 1
ATOM 1062 C CA . TRP A 1 135 ? -5.448 -10.233 9.259 1.00 51.66 135 TRP A CA 1
ATOM 1063 C C . TRP A 1 135 ? -5.565 -10.813 7.844 1.00 51.66 135 TRP A C 1
ATOM 1065 O O . TRP A 1 135 ? -5.632 -10.106 6.840 1.00 51.66 135 TRP A O 1
ATOM 1075 N N . SER A 1 136 ? -5.677 -12.135 7.740 1.00 45.16 136 SER A N 1
ATOM 1076 C CA . SER A 1 136 ? -6.506 -12.698 6.673 1.00 45.16 136 SER A CA 1
ATOM 1077 C C . SER A 1 136 ? -7.966 -12.317 6.957 1.00 45.16 136 SER A C 1
ATOM 1079 O O . SER A 1 136 ? -8.344 -12.086 8.107 1.00 45.16 136 SER A O 1
ATOM 1081 N N . GLN A 1 137 ? -8.834 -12.272 5.939 1.00 38.59 137 GLN A N 1
ATOM 1082 C CA . GLN A 1 137 ? -10.274 -12.043 6.169 1.00 38.59 137 GLN A CA 1
ATOM 1083 C C . GLN A 1 137 ? -10.886 -13.048 7.169 1.00 38.59 137 GLN A C 1
ATOM 1085 O O . GLN A 1 137 ? -11.884 -12.739 7.822 1.00 38.59 137 GLN A O 1
ATOM 1090 N N . SER A 1 138 ? -10.254 -14.215 7.345 1.00 42.00 138 SER A N 1
ATOM 1091 C CA . SER A 1 138 ? -10.608 -15.191 8.375 1.00 42.00 138 SER A CA 1
ATOM 1092 C C . SER A 1 138 ? -10.292 -14.730 9.802 1.00 42.00 138 SER A C 1
ATOM 1094 O O . SER A 1 138 ? -11.099 -15.005 10.682 1.00 42.00 138 SER A O 1
ATOM 1096 N N . THR A 1 139 ? -9.207 -13.986 10.055 1.00 44.59 139 THR A N 1
ATOM 1097 C CA . THR A 1 139 ? -8.923 -13.412 11.386 1.00 44.59 139 THR A CA 1
ATOM 1098 C C . THR A 1 139 ? -9.974 -12.372 11.763 1.00 44.59 139 THR A C 1
ATOM 1100 O O . THR A 1 139 ? -10.488 -12.403 12.872 1.00 44.59 139 THR A O 1
ATOM 1103 N N . VAL A 1 140 ? -10.368 -11.510 10.818 1.00 44.28 140 VAL A N 1
ATOM 1104 C CA . VAL A 1 140 ? -11.420 -10.498 11.038 1.00 44.28 140 VAL A CA 1
ATOM 1105 C C . VAL A 1 140 ? -12.767 -11.167 11.319 1.00 44.28 140 VAL A C 1
ATOM 1107 O O . VAL A 1 140 ? -13.450 -10.806 12.270 1.00 44.28 140 VAL A O 1
ATOM 1110 N N . SER A 1 141 ? -13.118 -12.198 10.546 1.00 43.34 141 SER A N 1
ATOM 1111 C CA . SER A 1 141 ? -14.365 -12.951 10.743 1.00 43.34 141 SER A CA 1
ATOM 1112 C C . SER A 1 141 ? -14.387 -13.716 12.072 1.00 43.34 141 SER A C 1
ATOM 1114 O O . SER A 1 141 ? -15.433 -13.810 12.708 1.00 43.34 141 SER A O 1
ATOM 1116 N N . LYS A 1 142 ? -13.234 -14.232 12.513 1.00 46.53 142 LYS A N 1
ATOM 1117 C CA . LYS A 1 142 ? -13.098 -14.959 13.779 1.00 46.53 142 LYS A CA 1
ATOM 1118 C C . LYS A 1 142 ? -13.176 -14.028 14.989 1.00 46.53 142 LYS A C 1
ATOM 1120 O O . LYS A 1 142 ? -13.916 -14.316 15.918 1.00 46.53 142 LYS A O 1
ATOM 1125 N N . THR A 1 143 ? -12.508 -12.875 14.943 1.00 46.72 143 THR A N 1
ATOM 1126 C CA . THR A 1 143 ? -12.612 -11.859 16.001 1.00 46.72 143 THR A CA 1
ATOM 1127 C C . THR A 1 143 ? -14.043 -11.328 16.135 1.00 46.72 143 THR A C 1
ATOM 1129 O O . THR A 1 143 ? -14.489 -11.110 17.251 1.00 46.72 143 THR A O 1
ATOM 1132 N N . ILE A 1 144 ? -14.798 -11.201 15.034 1.00 42.91 144 ILE A N 1
ATOM 1133 C CA . ILE A 1 144 ? -16.227 -10.827 15.056 1.00 42.91 144 ILE A CA 1
ATOM 1134 C C . ILE A 1 144 ? -17.101 -11.902 15.723 1.00 42.91 144 ILE A C 1
ATOM 1136 O O . ILE A 1 144 ? -18.064 -11.565 16.409 1.00 42.91 144 ILE A O 1
ATOM 1140 N N . GLN A 1 145 ? -16.787 -13.188 15.533 1.00 47.53 145 GLN A N 1
ATOM 1141 C CA . GLN A 1 145 ? -17.490 -14.276 16.223 1.00 47.53 145 GLN A CA 1
ATOM 1142 C C . GLN A 1 145 ? -17.179 -14.294 17.721 1.00 47.53 145 GLN A C 1
ATOM 1144 O O . GLN A 1 145 ? -18.085 -14.491 18.526 1.00 47.53 145 GLN A O 1
ATOM 1149 N N . ASP A 1 146 ? -15.925 -14.039 18.092 1.00 48.56 146 ASP A N 1
ATOM 1150 C CA . ASP A 1 146 ? -15.483 -14.056 19.488 1.00 48.56 146 ASP A CA 1
ATOM 1151 C C . ASP A 1 146 ? -15.866 -12.765 20.249 1.00 48.56 146 ASP A C 1
ATOM 1153 O O . ASP A 1 146 ? -15.936 -12.776 21.477 1.00 48.56 146 ASP A O 1
ATOM 1157 N N . SER A 1 147 ? -16.150 -11.661 19.542 1.00 42.75 147 SER A N 1
ATOM 1158 C CA . SER A 1 147 ? -16.551 -10.367 20.116 1.00 42.75 147 SER A CA 1
ATOM 1159 C C . SER A 1 147 ? -18.062 -10.117 20.115 1.00 42.75 147 SER A C 1
ATOM 1161 O O . SER A 1 147 ? -18.479 -8.967 20.282 1.00 42.75 147 SER A O 1
ATOM 1163 N N . GLN A 1 148 ? -18.904 -11.138 19.903 1.00 40.75 148 GLN A N 1
ATOM 1164 C CA . GLN A 1 148 ? -20.331 -10.999 20.194 1.00 40.75 148 GLN A CA 1
ATOM 1165 C C . GLN A 1 148 ? -20.492 -10.766 21.699 1.00 40.75 148 GLN A C 1
ATOM 1167 O O . GLN A 1 148 ? -20.464 -11.695 22.505 1.00 40.75 148 GLN A O 1
ATOM 1172 N N . TYR A 1 149 ? -20.608 -9.490 22.067 1.00 46.22 149 TYR A N 1
ATOM 1173 C CA . TYR A 1 149 ? -21.004 -9.063 23.397 1.00 46.22 149 TYR A CA 1
ATOM 1174 C C . TYR A 1 149 ? -22.292 -9.808 23.777 1.00 46.22 149 TYR A C 1
ATOM 1176 O O . TYR A 1 149 ? -23.225 -9.823 22.970 1.00 46.22 149 TYR A O 1
ATOM 1184 N N . PRO A 1 150 ? -22.381 -10.427 24.970 1.00 42.97 150 PRO A N 1
ATOM 1185 C CA . PRO A 1 150 ? -23.686 -10.778 25.501 1.00 42.97 150 PRO A CA 1
ATOM 1186 C C . PRO A 1 150 ? -24.490 -9.481 25.589 1.00 42.97 150 PRO A C 1
ATOM 1188 O O . PRO A 1 150 ? -23.975 -8.485 26.104 1.00 42.97 150 PRO A O 1
ATOM 1191 N N . ASP A 1 151 ? -25.705 -9.494 25.038 1.00 45.53 151 ASP A N 1
ATOM 1192 C CA . ASP A 1 151 ? -26.641 -8.374 25.110 1.00 45.53 151 ASP A CA 1
ATOM 1193 C C . ASP A 1 151 ? -26.622 -7.777 26.525 1.00 45.53 151 ASP A C 1
ATOM 1195 O O . ASP A 1 151 ? -26.683 -8.514 27.519 1.00 45.53 151 ASP A O 1
ATOM 1199 N N . GLU A 1 152 ? -26.479 -6.451 26.622 1.00 45.00 152 GLU A N 1
ATOM 1200 C CA . GLU A 1 152 ? -26.540 -5.767 27.911 1.00 45.00 152 GLU A CA 1
ATOM 1201 C C . GLU A 1 152 ? -27.821 -6.202 28.641 1.00 45.00 152 GLU A C 1
ATOM 1203 O O . GLU A 1 152 ? -28.896 -6.219 28.033 1.00 45.00 152 GLU A O 1
ATOM 1208 N N . PRO A 1 153 ? -27.747 -6.590 29.926 1.00 40.25 153 PRO A N 1
ATOM 1209 C CA . PRO A 1 153 ? -28.929 -7.050 30.626 1.00 40.25 153 PRO A CA 1
ATOM 1210 C C . PRO A 1 153 ? -29.902 -5.883 30.790 1.00 40.25 153 PRO A C 1
ATOM 1212 O O . PRO A 1 153 ? -29.666 -4.961 31.576 1.00 40.25 153 PRO A O 1
ATOM 1215 N N . ASP A 1 154 ? -31.022 -5.966 30.072 1.00 41.97 154 ASP A N 1
ATOM 1216 C CA . ASP A 1 154 ? -32.192 -5.130 30.294 1.00 41.97 154 ASP A CA 1
ATOM 1217 C C . ASP A 1 154 ? -32.584 -5.200 31.774 1.00 41.97 154 ASP A C 1
ATOM 1219 O O . ASP A 1 154 ? -32.981 -6.233 32.326 1.00 41.97 154 ASP A O 1
ATOM 1223 N N . THR A 1 155 ? -32.467 -4.062 32.446 1.00 48.31 155 THR A N 1
ATOM 1224 C CA . THR A 1 155 ? -32.877 -3.903 33.836 1.00 48.31 155 THR A CA 1
ATOM 1225 C C . THR A 1 155 ? -34.388 -3.710 33.895 1.00 48.31 155 THR A C 1
ATOM 1227 O O . THR A 1 155 ? -34.872 -2.590 34.008 1.00 48.31 155 THR A O 1
ATOM 1230 N N . ASN A 1 156 ? -35.149 -4.810 33.827 1.00 38.84 156 ASN A N 1
ATOM 1231 C CA . ASN A 1 156 ? -36.472 -4.915 34.458 1.00 38.84 156 ASN A CA 1
ATOM 1232 C C . ASN A 1 156 ? -36.995 -6.367 34.532 1.00 38.84 156 ASN A C 1
ATOM 1234 O O . ASN A 1 156 ? -37.461 -6.943 33.557 1.00 38.84 156 ASN A O 1
ATOM 1238 N N . SER A 1 157 ? -36.925 -6.921 35.746 1.00 44.59 157 SER A N 1
ATOM 1239 C CA . SER A 1 157 ? -37.929 -7.784 36.399 1.00 44.59 157 SER A CA 1
ATOM 1240 C C . SER A 1 157 ? -38.845 -8.677 35.536 1.00 44.59 157 SER A C 1
ATOM 1242 O O . SER A 1 157 ? -39.893 -8.255 35.055 1.00 44.59 157 SER A O 1
ATOM 1244 N N . SER A 1 158 ? -38.585 -9.988 35.533 1.00 40.56 158 SER A N 1
ATOM 1245 C CA . SER A 1 158 ? -39.461 -11.013 36.147 1.00 40.56 158 SER A CA 1
ATOM 1246 C C . SER A 1 158 ? -38.972 -12.429 35.821 1.00 40.56 158 SER A C 1
ATOM 1248 O O . SER A 1 158 ? -38.496 -12.709 34.726 1.00 40.56 158 SER A O 1
ATOM 1250 N N . GLU A 1 159 ? -39.073 -13.314 36.812 1.00 47.91 159 GLU A N 1
ATOM 1251 C CA . GLU A 1 159 ? -38.733 -14.737 36.755 1.00 47.91 159 GLU A CA 1
ATOM 1252 C C . GLU A 1 159 ? -39.355 -15.438 35.538 1.00 47.91 159 GLU A C 1
ATOM 1254 O O . GLU A 1 159 ? -40.574 -15.609 35.491 1.00 47.91 159 GLU A O 1
ATOM 1259 N N . LYS A 1 160 ? -38.529 -15.916 34.597 1.00 41.72 160 LYS A N 1
ATOM 1260 C CA . LYS A 1 160 ? -38.878 -17.028 33.701 1.00 41.72 160 LYS A CA 1
ATOM 1261 C C . LYS A 1 160 ? -37.668 -17.912 33.410 1.00 41.72 160 LYS A C 1
ATOM 1263 O O . LYS A 1 160 ? -36.540 -17.446 33.303 1.00 41.72 160 LYS A O 1
ATOM 1268 N N . GLU A 1 161 ? -37.971 -19.203 33.353 1.00 38.59 161 GLU A N 1
ATOM 1269 C CA . GLU A 1 161 ? -37.088 -20.354 33.174 1.00 38.59 161 GLU A CA 1
ATOM 1270 C C . GLU A 1 161 ? -36.064 -20.174 32.042 1.00 38.59 161 GLU A C 1
ATOM 1272 O O . GLU A 1 161 ? -36.365 -19.608 30.992 1.00 38.59 161 GLU A O 1
ATOM 1277 N N . GLY A 1 162 ? -34.846 -20.675 32.278 1.00 33.22 162 GLY A N 1
ATOM 1278 C CA . GLY A 1 162 ? -33.702 -20.514 31.381 1.00 33.22 162 GLY A CA 1
ATOM 1279 C C . GLY A 1 162 ? -33.909 -21.102 29.974 1.00 33.22 162 GLY A C 1
ATOM 1280 O O . GLY A 1 162 ? -34.677 -22.053 29.795 1.00 33.22 162 GLY A O 1
ATOM 1281 N N . PRO A 1 163 ? -33.206 -20.563 28.962 1.00 31.17 163 PRO A N 1
ATOM 1282 C CA . PRO A 1 163 ? -33.361 -20.986 27.580 1.00 31.17 163 PRO A CA 1
ATOM 1283 C C . PRO A 1 163 ? -32.761 -22.379 27.364 1.00 31.17 163 PRO A C 1
ATOM 1285 O O . PRO A 1 163 ? -31.625 -22.668 27.742 1.00 31.17 163 PRO A O 1
ATOM 1288 N N . LYS A 1 164 ? -33.540 -23.251 26.718 1.00 37.50 164 LYS A N 1
ATOM 1289 C CA . LYS A 1 164 ? -33.034 -24.486 26.113 1.00 37.50 164 LYS A CA 1
ATOM 1290 C C . LYS A 1 164 ? -32.180 -24.120 24.897 1.00 37.50 164 LYS A C 1
ATOM 1292 O O . LYS A 1 164 ? -32.543 -23.222 24.142 1.00 37.50 164 LYS A O 1
ATOM 1297 N N . ILE A 1 165 ? -31.067 -24.836 24.747 1.00 30.80 165 ILE A N 1
ATOM 1298 C CA . ILE A 1 165 ? -30.097 -24.755 23.647 1.00 30.80 165 ILE A CA 1
ATOM 1299 C C . ILE A 1 165 ? -30.842 -24.671 22.305 1.00 30.80 165 ILE A C 1
ATOM 1301 O O . ILE A 1 165 ? -31.624 -25.562 21.974 1.00 30.80 165 ILE A O 1
ATOM 1305 N N . GLY A 1 166 ? -30.642 -23.557 21.598 1.00 32.97 166 GLY A N 1
ATOM 1306 C CA . GLY A 1 166 ? -31.337 -23.202 20.366 1.00 32.97 166 GLY A CA 1
ATOM 1307 C C . GLY A 1 166 ? -30.720 -23.829 19.117 1.00 32.97 166 GLY A C 1
ATOM 1308 O O . GLY A 1 166 ? -29.508 -23.996 19.009 1.00 32.97 166 GLY A O 1
ATOM 1309 N N . ASP A 1 167 ? -31.618 -24.153 18.197 1.00 35.03 167 ASP A N 1
ATOM 1310 C CA . ASP A 1 167 ? -31.439 -24.711 16.859 1.00 35.03 167 ASP A CA 1
ATOM 1311 C C . ASP A 1 167 ? -30.514 -23.853 15.964 1.00 35.03 167 ASP A C 1
ATOM 1313 O O . ASP A 1 167 ? -30.671 -22.634 15.881 1.00 35.03 167 ASP A O 1
ATOM 1317 N N . LEU A 1 168 ? -29.579 -24.482 15.242 1.00 36.28 168 LEU A N 1
ATOM 1318 C CA . LEU A 1 168 ? -28.600 -23.832 14.342 1.00 36.28 168 LEU A CA 1
ATOM 1319 C C . LEU A 1 168 ? -29.164 -23.505 12.941 1.00 36.28 168 LEU A C 1
ATOM 1321 O O . LEU A 1 168 ? -28.419 -23.267 11.986 1.00 36.28 168 LEU A O 1
ATOM 1325 N N . THR A 1 169 ? -30.484 -23.472 12.776 1.00 41.34 169 THR A N 1
ATOM 1326 C CA . THR A 1 169 ? -31.125 -23.370 11.454 1.00 41.34 169 THR A CA 1
ATOM 1327 C C . THR A 1 169 ? -31.026 -21.986 10.800 1.00 41.34 169 THR A C 1
ATOM 1329 O O . THR A 1 169 ? -31.420 -21.848 9.645 1.00 41.34 169 THR A O 1
ATOM 1332 N N . ALA A 1 170 ? -30.473 -20.972 11.477 1.00 39.84 170 ALA A N 1
ATOM 1333 C CA . ALA A 1 170 ? -30.474 -19.577 11.018 1.00 39.84 170 ALA A CA 1
ATOM 1334 C C . ALA A 1 170 ? -29.074 -18.960 10.804 1.00 39.84 170 ALA A C 1
ATOM 1336 O O . ALA A 1 170 ? -28.876 -17.774 11.050 1.00 39.84 170 ALA A O 1
ATOM 1337 N N . VAL A 1 171 ? -28.092 -19.740 10.340 1.00 43.78 171 VAL A N 1
ATOM 1338 C CA . VAL A 1 171 ? -26.834 -19.178 9.802 1.00 43.78 171 VAL A CA 1
ATOM 1339 C C . VAL A 1 171 ? -27.012 -18.890 8.307 1.00 43.78 171 VAL A C 1
ATOM 1341 O O . VAL A 1 171 ? -27.505 -19.751 7.577 1.00 43.78 171 VAL A O 1
ATOM 1344 N N . ASP A 1 172 ? -26.616 -17.695 7.860 1.00 45.97 172 ASP A N 1
ATOM 1345 C CA . ASP A 1 172 ? -26.672 -17.269 6.454 1.00 45.97 172 ASP A CA 1
ATOM 1346 C C . ASP A 1 172 ? -25.894 -18.256 5.551 1.00 45.97 172 ASP A C 1
ATOM 1348 O O . ASP A 1 172 ? -24.773 -18.661 5.875 1.00 45.97 172 ASP A O 1
ATOM 1352 N N . GLU A 1 173 ? -26.485 -18.674 4.429 1.00 49.75 173 GLU A N 1
ATOM 1353 C CA . GLU A 1 173 ? -25.953 -19.709 3.513 1.00 49.75 173 GLU A CA 1
ATOM 1354 C C . GLU A 1 173 ? -24.486 -19.479 3.074 1.00 49.75 173 GLU A C 1
ATOM 1356 O O . GLU A 1 173 ? -23.694 -20.429 3.088 1.00 49.75 173 GLU A O 1
ATOM 1361 N N . PRO A 1 174 ? -24.044 -18.239 2.775 1.00 44.44 174 PRO A N 1
ATOM 1362 C CA . PRO A 1 174 ? -22.649 -17.972 2.419 1.00 44.44 174 PRO A CA 1
ATOM 1363 C C . PRO A 1 174 ? -21.669 -18.226 3.574 1.00 44.44 174 PRO A C 1
ATOM 1365 O O . PRO A 1 174 ? -20.543 -18.672 3.346 1.00 44.44 174 PRO A O 1
ATOM 1368 N N . LEU A 1 175 ? -22.088 -17.976 4.821 1.00 44.09 175 LEU A N 1
ATOM 1369 C CA . LEU A 1 175 ? -21.257 -18.166 6.014 1.00 44.09 175 LEU A CA 1
ATOM 1370 C C . LEU A 1 175 ? -21.072 -19.651 6.340 1.00 44.09 175 LEU A C 1
ATOM 1372 O O . LEU A 1 175 ? -19.974 -20.055 6.729 1.00 44.09 175 LEU A O 1
ATOM 1376 N N . LYS A 1 176 ? -22.095 -20.481 6.095 1.00 53.62 176 LYS A N 1
ATOM 1377 C CA . LYS A 1 176 ? -21.984 -21.942 6.231 1.00 53.62 176 LYS A CA 1
ATOM 1378 C C . LYS A 1 176 ? -20.902 -22.501 5.307 1.00 53.62 176 LYS A C 1
ATOM 1380 O O . LYS A 1 176 ? -20.015 -23.218 5.769 1.00 53.62 176 LYS A O 1
ATOM 1385 N N . HIS A 1 177 ? -20.911 -22.113 4.031 1.00 49.59 177 HIS A N 1
ATOM 1386 C CA . HIS A 1 177 ? -19.919 -22.571 3.053 1.00 49.59 177 HIS A CA 1
ATOM 1387 C C . HIS A 1 177 ? -18.477 -22.193 3.424 1.00 49.59 177 HIS A C 1
ATOM 1389 O O . HIS A 1 177 ? -17.561 -22.999 3.246 1.00 49.59 177 HIS A O 1
ATOM 1395 N N . ILE A 1 178 ? -18.264 -20.990 3.966 1.00 47.56 178 ILE A N 1
ATOM 1396 C CA . ILE A 1 178 ? -16.932 -20.513 4.366 1.00 47.56 178 ILE A CA 1
ATOM 1397 C C . ILE A 1 178 ? -16.407 -21.297 5.575 1.00 47.56 178 ILE A C 1
ATOM 1399 O O . ILE A 1 178 ? -15.267 -21.763 5.555 1.00 47.56 178 ILE A O 1
ATOM 1403 N N . MET A 1 179 ? -17.238 -21.496 6.603 1.00 47.16 179 MET A N 1
ATOM 1404 C CA . MET A 1 179 ? -16.848 -22.240 7.807 1.00 47.16 179 MET A CA 1
ATOM 1405 C C . MET A 1 179 ? -16.534 -23.710 7.498 1.00 47.16 179 MET A C 1
ATOM 1407 O O . MET A 1 179 ? -15.589 -24.278 8.046 1.00 47.16 179 MET A O 1
ATOM 1411 N N . ILE A 1 180 ? -17.286 -24.313 6.577 1.00 58.28 180 ILE A N 1
ATOM 1412 C CA . ILE A 1 180 ? -17.097 -25.703 6.154 1.00 58.28 180 ILE A CA 1
ATOM 1413 C C . ILE A 1 180 ? -15.793 -25.871 5.364 1.00 58.28 180 ILE A C 1
ATOM 1415 O O . ILE A 1 180 ? -15.021 -26.786 5.649 1.00 58.28 180 ILE A O 1
ATOM 1419 N N . ASN A 1 181 ? -15.497 -24.974 4.418 1.00 59.69 181 ASN A N 1
ATOM 1420 C CA . ASN A 1 181 ? -14.264 -25.052 3.628 1.00 59.69 181 ASN A CA 1
ATOM 1421 C C . ASN A 1 181 ? -13.009 -24.853 4.489 1.00 59.69 181 ASN A C 1
ATOM 1423 O O . ASN A 1 181 ? -12.050 -25.608 4.340 1.00 59.69 181 ASN A O 1
ATOM 1427 N N . ALA A 1 182 ? -13.047 -23.918 5.443 1.00 53.75 182 ALA A N 1
ATOM 1428 C CA . ALA A 1 182 ? -11.958 -23.721 6.399 1.00 53.75 182 ALA A CA 1
ATOM 1429 C C . ALA A 1 182 ? -11.706 -24.980 7.249 1.00 53.75 182 ALA A C 1
ATOM 1431 O O . A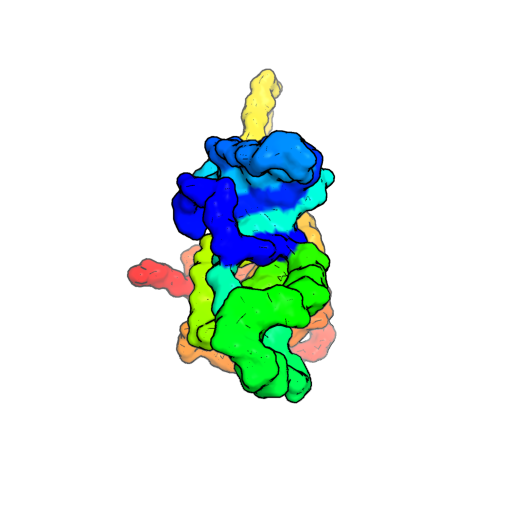LA A 1 182 ? -10.559 -25.353 7.495 1.00 53.75 182 ALA A O 1
ATOM 1432 N N . ARG A 1 183 ? -12.772 -25.686 7.649 1.00 59.44 183 ARG A N 1
ATOM 1433 C CA . ARG A 1 183 ? -12.645 -26.918 8.435 1.00 59.44 183 ARG A CA 1
ATOM 1434 C C . ARG A 1 183 ? -12.152 -28.105 7.605 1.00 59.44 183 ARG A C 1
ATOM 1436 O O . ARG A 1 183 ? -11.413 -28.938 8.120 1.00 59.44 183 ARG A O 1
ATOM 1443 N N . ILE A 1 184 ? -12.513 -28.175 6.323 1.00 65.44 184 ILE A N 1
ATOM 1444 C CA . ILE A 1 184 ? -11.975 -29.171 5.383 1.00 65.44 184 ILE A CA 1
ATOM 1445 C C . ILE A 1 184 ? -10.472 -28.953 5.164 1.00 65.44 184 ILE A C 1
ATOM 1447 O O . ILE A 1 184 ? -9.719 -29.924 5.139 1.00 65.44 184 ILE A O 1
ATOM 1451 N N . GLU A 1 185 ? -10.021 -27.704 5.036 1.00 67.81 185 GLU A N 1
ATOM 1452 C CA . GLU A 1 185 ? -8.593 -27.381 4.929 1.00 67.81 185 GLU A CA 1
ATOM 1453 C C . GLU A 1 185 ? -7.823 -27.754 6.200 1.00 67.81 185 GLU A C 1
ATOM 1455 O O . GLU A 1 185 ? -6.749 -28.343 6.108 1.00 67.81 185 GLU A O 1
ATOM 1460 N N . GLU A 1 186 ? -8.391 -27.517 7.382 1.00 63.94 186 GLU A N 1
ATOM 1461 C CA . GLU A 1 186 ? -7.797 -27.955 8.650 1.00 63.94 186 GLU A CA 1
ATOM 1462 C C . GLU A 1 186 ? -7.668 -29.486 8.713 1.00 63.94 186 GLU A C 1
ATOM 1464 O O . GLU A 1 186 ? -6.598 -30.003 9.018 1.00 63.94 186 GLU A O 1
ATOM 1469 N N . LEU A 1 187 ? -8.707 -30.228 8.310 1.00 59.72 187 LEU A N 1
ATOM 1470 C CA . LEU A 1 187 ? -8.680 -31.696 8.261 1.00 59.72 187 LEU A CA 1
ATOM 1471 C C . LEU A 1 187 ? -7.654 -32.254 7.262 1.00 59.72 187 LEU A C 1
ATOM 1473 O O . LEU A 1 187 ? -7.140 -33.347 7.478 1.00 59.72 187 LEU A O 1
ATOM 1477 N N . THR A 1 188 ? -7.309 -31.520 6.199 1.00 66.50 188 THR A N 1
ATOM 1478 C CA . THR A 1 188 ? -6.273 -31.959 5.240 1.00 66.50 188 THR A CA 1
ATOM 1479 C C . THR A 1 188 ? -4.852 -31.908 5.807 1.00 66.50 188 THR A C 1
ATOM 1481 O O . THR A 1 188 ? -3.947 -32.515 5.238 1.00 66.50 188 THR A O 1
ATOM 1484 N N . GLN A 1 189 ? -4.648 -31.218 6.933 1.00 67.88 189 GLN A N 1
ATOM 1485 C CA . GLN A 1 189 ? -3.357 -31.141 7.624 1.00 67.88 189 GLN A CA 1
ATOM 1486 C C . GLN A 1 189 ? -3.123 -32.332 8.569 1.00 67.88 189 GLN A C 1
ATOM 1488 O O . GLN A 1 189 ? -2.015 -32.502 9.077 1.00 67.88 189 GLN A O 1
ATOM 1493 N N . HIS A 1 190 ? -4.144 -33.167 8.780 1.00 59.00 190 HIS A N 1
ATOM 1494 C CA . HIS A 1 190 ? -4.101 -34.322 9.667 1.00 59.00 190 HIS A CA 1
ATOM 1495 C C . HIS A 1 190 ? -3.786 -35.610 8.882 1.00 59.00 190 HIS A C 1
ATOM 1497 O O . HIS A 1 190 ? -4.613 -36.052 8.081 1.00 59.00 190 HIS A O 1
ATOM 1503 N N . PRO A 1 191 ? -2.613 -36.244 9.088 1.00 65.19 191 PRO A N 1
ATOM 1504 C CA . PRO A 1 191 ? -2.181 -37.415 8.314 1.00 65.19 191 PRO A CA 1
ATOM 1505 C C . PRO A 1 191 ? -3.059 -38.662 8.519 1.00 65.19 191 PRO A C 1
ATOM 1507 O O . PRO A 1 191 ? -3.021 -39.589 7.713 1.00 65.19 191 PRO A O 1
ATOM 1510 N N . GLU A 1 192 ? -3.849 -38.694 9.589 1.00 58.62 192 GLU A N 1
ATOM 1511 C CA . GLU A 1 192 ? -4.815 -39.740 9.920 1.00 58.62 192 GLU A CA 1
ATOM 1512 C C . GLU A 1 192 ? -6.155 -39.630 9.175 1.00 58.62 192 GLU A C 1
ATOM 1514 O O . GLU A 1 192 ? -6.933 -40.588 9.180 1.00 58.62 192 GLU A O 1
ATOM 1519 N N . VAL A 1 193 ? -6.439 -38.497 8.525 1.00 61.72 193 VAL A N 1
ATOM 1520 C CA . VAL A 1 193 ? -7.676 -38.302 7.761 1.00 61.72 193 VAL A CA 1
ATOM 1521 C C . VAL A 1 193 ? -7.465 -38.804 6.338 1.00 61.72 193 VAL A C 1
ATOM 1523 O O . VAL A 1 193 ? -6.618 -38.313 5.593 1.00 61.72 193 VAL A O 1
ATOM 1526 N N . SER A 1 194 ? -8.253 -39.797 5.930 1.00 74.81 194 SER A N 1
ATOM 1527 C CA . SER A 1 194 ? -8.138 -40.330 4.574 1.00 74.81 194 SER A CA 1
ATOM 1528 C C . SER A 1 194 ? -8.659 -39.327 3.537 1.00 74.81 194 SER A C 1
ATOM 1530 O O . SER A 1 194 ? -9.680 -38.667 3.738 1.00 74.81 194 SER A O 1
ATOM 1532 N N . ILE A 1 195 ? -8.002 -39.271 2.374 1.00 69.88 195 ILE A N 1
ATOM 1533 C CA . ILE A 1 195 ? -8.440 -38.462 1.220 1.00 69.88 195 ILE A CA 1
ATOM 1534 C C . ILE A 1 195 ? -9.903 -38.770 0.859 1.00 69.88 195 ILE A C 1
ATOM 1536 O O . ILE A 1 195 ? -10.677 -37.865 0.562 1.00 69.88 195 ILE A O 1
ATOM 1540 N N . HIS A 1 196 ? -10.312 -40.034 0.996 1.00 65.56 196 HIS A N 1
ATOM 1541 C CA . HIS A 1 196 ? -11.683 -40.473 0.749 1.00 65.56 196 HIS A CA 1
ATOM 1542 C C . HIS A 1 196 ? -12.713 -39.816 1.690 1.00 65.56 196 HIS A C 1
ATOM 1544 O O . HIS A 1 196 ? -13.806 -39.457 1.254 1.00 65.56 196 HIS A O 1
ATOM 1550 N N . GLN A 1 197 ? -12.371 -39.591 2.965 1.00 66.38 197 GLN A N 1
ATOM 1551 C CA . GLN A 1 197 ? -13.238 -38.875 3.912 1.00 66.38 197 GLN A CA 1
ATOM 1552 C C . GLN A 1 197 ? -13.365 -37.391 3.549 1.00 66.38 197 GLN A C 1
ATOM 1554 O O . GLN A 1 197 ? -14.459 -36.832 3.616 1.00 66.38 197 GLN A O 1
ATOM 1559 N N . ILE A 1 198 ? -12.270 -36.766 3.108 1.00 66.44 198 ILE A N 1
ATOM 1560 C CA . ILE A 1 198 ? -12.255 -35.366 2.664 1.00 66.44 198 ILE A CA 1
ATOM 1561 C C . ILE A 1 198 ? -13.121 -35.184 1.408 1.00 66.44 198 ILE A C 1
ATOM 1563 O O . ILE A 1 198 ? -13.910 -34.242 1.332 1.00 66.44 198 ILE A O 1
ATOM 1567 N N . GLU A 1 199 ? -13.017 -36.093 0.438 1.00 67.75 199 GLU A N 1
ATOM 1568 C CA . GLU A 1 199 ? -13.825 -36.065 -0.788 1.00 67.75 199 GLU A CA 1
ATOM 1569 C C . GLU A 1 199 ? -15.309 -36.335 -0.513 1.00 67.75 199 GLU A C 1
ATOM 1571 O O . GLU A 1 199 ? -16.168 -35.657 -1.078 1.00 67.75 199 GLU A O 1
ATOM 1576 N N . THR A 1 200 ? -15.619 -37.251 0.408 1.00 70.62 200 THR A N 1
ATOM 1577 C CA . THR A 1 200 ? -17.001 -37.536 0.825 1.00 70.62 200 THR A CA 1
ATOM 1578 C C . THR A 1 200 ? -17.641 -36.314 1.485 1.00 70.62 200 THR A C 1
ATOM 1580 O O . THR A 1 200 ? -18.764 -35.953 1.138 1.00 70.62 200 THR A O 1
ATOM 1583 N N . LEU A 1 201 ? -16.914 -35.613 2.363 1.00 67.00 201 LEU A N 1
ATOM 1584 C CA . LEU A 1 201 ? -17.382 -34.358 2.959 1.00 67.00 201 LEU A CA 1
ATOM 1585 C C . LEU A 1 201 ? -17.622 -33.293 1.880 1.00 67.00 201 LEU A C 1
ATOM 1587 O O . LEU A 1 201 ? -18.710 -32.727 1.813 1.00 67.00 201 LEU A O 1
ATOM 1591 N N . ARG A 1 202 ? -16.663 -33.071 0.971 1.00 67.94 202 ARG A N 1
ATOM 1592 C CA . ARG A 1 202 ? -16.821 -32.122 -0.150 1.00 67.94 202 ARG A CA 1
ATOM 1593 C C . ARG A 1 202 ? -18.042 -32.440 -1.019 1.00 67.94 202 ARG A C 1
ATOM 1595 O O . ARG A 1 202 ? -18.764 -31.523 -1.411 1.00 67.94 202 ARG A O 1
ATOM 1602 N N . SER A 1 203 ? -18.288 -33.721 -1.298 1.00 67.00 203 SER A N 1
ATOM 1603 C CA . SER A 1 203 ? -19.446 -34.182 -2.070 1.00 67.00 203 SER A CA 1
ATOM 1604 C C . SER A 1 203 ? -20.763 -33.938 -1.333 1.00 6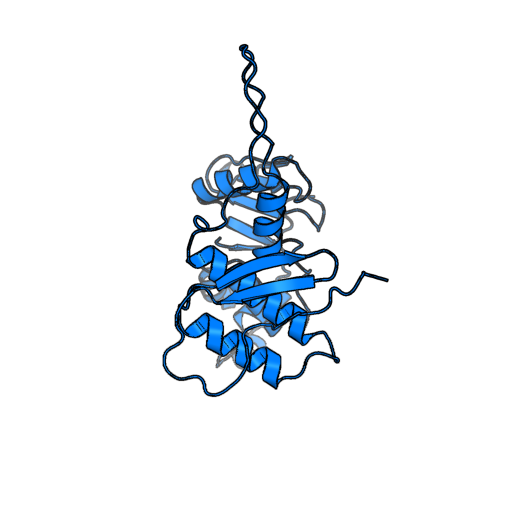7.00 203 SER A C 1
ATOM 1606 O O . SER A 1 203 ? -21.706 -33.421 -1.930 1.00 67.00 203 SER A O 1
ATOM 1608 N N . LEU A 1 204 ? -20.830 -34.263 -0.037 1.00 61.75 204 LEU A N 1
ATOM 1609 C CA . LEU A 1 204 ? -22.022 -34.043 0.786 1.00 61.75 204 LEU A CA 1
ATOM 1610 C C . LEU A 1 204 ? -22.384 -32.554 0.843 1.00 61.75 204 LEU A C 1
ATOM 1612 O O . LEU A 1 204 ? -23.535 -32.193 0.607 1.00 61.75 204 LEU A O 1
ATOM 1616 N N . PHE A 1 205 ? -21.401 -31.674 1.034 1.00 63.50 205 PHE A N 1
ATOM 1617 C CA . PHE A 1 205 ? -21.645 -30.231 1.116 1.00 63.50 205 PHE A CA 1
ATOM 1618 C C . PHE A 1 205 ? -21.961 -29.563 -0.227 1.00 63.50 205 PHE A C 1
ATOM 1620 O O . PHE A 1 205 ? -22.657 -28.555 -0.253 1.00 63.50 205 PHE A O 1
ATOM 1627 N N . SER A 1 206 ? -21.515 -30.129 -1.351 1.00 61.00 206 SER A N 1
ATOM 1628 C CA . SER A 1 206 ? -21.851 -29.604 -2.686 1.00 61.00 206 SER A CA 1
ATOM 1629 C C . SER A 1 206 ? -23.295 -29.911 -3.108 1.00 61.00 206 SER A C 1
ATOM 1631 O O . SER A 1 206 ? -23.787 -29.343 -4.079 1.00 61.00 206 SER A O 1
ATOM 1633 N N . SER A 1 207 ? -23.969 -30.826 -2.404 1.00 57.09 207 SER A N 1
ATOM 1634 C CA . SER A 1 207 ? -25.296 -31.340 -2.768 1.00 57.09 207 SER A CA 1
ATOM 1635 C C . SER A 1 207 ? -26.475 -30.653 -2.060 1.00 57.09 207 SER A C 1
ATOM 1637 O O . SER A 1 207 ? -27.617 -31.051 -2.274 1.00 57.09 207 SER A O 1
ATOM 1639 N N . ASN A 1 208 ? -26.231 -29.603 -1.260 1.00 55.25 208 ASN A N 1
ATOM 1640 C CA . ASN A 1 208 ? -27.261 -28.860 -0.509 1.00 55.25 208 ASN A CA 1
ATOM 1641 C C . ASN A 1 208 ? -28.147 -29.734 0.403 1.00 55.25 208 ASN A C 1
ATOM 1643 O O . ASN A 1 208 ? -29.292 -29.385 0.699 1.00 55.25 208 ASN A O 1
ATOM 1647 N N . HIS A 1 209 ? -27.637 -30.876 0.870 1.00 54.72 209 HIS A N 1
ATOM 1648 C CA . HIS A 1 209 ? -28.385 -31.708 1.807 1.00 54.72 209 HIS A CA 1
ATOM 1649 C C . HIS A 1 209 ? -28.431 -31.071 3.208 1.00 54.72 209 HIS A C 1
ATOM 1651 O O . HIS A 1 209 ? -27.402 -30.601 3.701 1.00 54.72 209 HIS A O 1
ATOM 1657 N N . PRO A 1 210 ? -29.602 -31.070 3.877 1.00 49.03 210 PRO A N 1
ATOM 1658 C CA . PRO A 1 210 ? -29.713 -30.603 5.251 1.00 49.03 210 PRO A CA 1
ATOM 1659 C C . PRO A 1 210 ? -28.899 -31.517 6.178 1.00 49.03 210 PRO A C 1
ATOM 1661 O O . PRO A 1 210 ? -29.150 -32.716 6.294 1.00 49.03 210 PRO A O 1
ATOM 1664 N N . LEU A 1 211 ? -27.891 -30.932 6.820 1.00 52.97 211 LEU A N 1
ATOM 1665 C CA . LEU A 1 211 ? -27.025 -31.581 7.800 1.00 52.97 211 LEU A CA 1
ATOM 1666 C C . LEU A 1 211 ? -27.227 -30.899 9.151 1.00 52.97 211 LEU A C 1
ATOM 1668 O O . LEU A 1 211 ? -27.029 -29.689 9.265 1.00 52.97 211 LEU A O 1
ATOM 1672 N N . ASN A 1 212 ? -27.559 -31.679 10.180 1.00 48.56 212 ASN A N 1
ATOM 1673 C CA . ASN A 1 212 ? -27.475 -31.229 11.563 1.00 48.56 212 ASN A CA 1
ATOM 1674 C C . ASN A 1 212 ? -26.093 -31.595 12.107 1.00 48.56 212 ASN A C 1
ATOM 1676 O O . ASN A 1 212 ? -25.733 -32.767 12.200 1.00 48.56 212 ASN A O 1
ATOM 1680 N N . ALA A 1 213 ? -25.301 -30.587 12.465 1.00 44.72 213 ALA A N 1
ATOM 1681 C CA . ALA A 1 213 ? -24.025 -30.784 13.141 1.00 44.72 213 ALA A CA 1
ATOM 1682 C C . ALA A 1 213 ? -24.216 -30.574 14.648 1.00 44.72 213 ALA A C 1
ATOM 1684 O O . ALA A 1 213 ? -24.579 -29.482 15.084 1.00 44.72 213 ALA A O 1
ATOM 1685 N N . GLY A 1 214 ? -23.976 -31.618 15.440 1.00 37.03 214 GLY A N 1
ATOM 1686 C CA . GLY A 1 214 ? -23.991 -31.571 16.900 1.00 37.03 214 GLY A CA 1
ATOM 1687 C C . GLY A 1 214 ? -22.586 -31.750 17.471 1.00 37.03 214 GLY A C 1
ATOM 1688 O O . GLY A 1 214 ? -21.843 -32.638 17.054 1.00 37.03 214 GLY A O 1
ATOM 1689 N N . ILE A 1 215 ? -22.205 -30.925 18.446 1.00 33.12 215 ILE A N 1
ATOM 1690 C CA . ILE A 1 215 ? -20.965 -31.124 19.208 1.00 33.12 215 ILE A CA 1
ATOM 1691 C C . ILE A 1 215 ? -21.247 -32.163 20.300 1.00 33.12 215 ILE A C 1
ATOM 1693 O O . ILE A 1 215 ? -22.154 -31.983 21.111 1.00 33.12 215 ILE A O 1
ATOM 1697 N N . ILE A 1 216 ? -20.473 -33.247 20.330 1.00 41.94 216 ILE A N 1
ATOM 1698 C CA . ILE A 1 216 ? -20.514 -34.274 21.378 1.00 41.94 216 ILE A CA 1
ATOM 1699 C C . ILE A 1 216 ? -19.202 -34.264 22.168 1.00 41.94 216 ILE A C 1
ATOM 1701 O O . ILE A 1 216 ? -18.198 -33.718 21.718 1.00 41.94 216 ILE A O 1
ATOM 1705 N N . SER A 1 217 ? -19.188 -34.895 23.346 1.00 31.34 217 SER A N 1
ATOM 1706 C CA . SER A 1 217 ? -18.062 -34.822 24.294 1.00 31.34 217 SER A CA 1
ATOM 1707 C C . SER A 1 217 ? -16.696 -35.217 23.712 1.00 31.34 217 SER A C 1
ATOM 1709 O O . SER A 1 217 ? -15.679 -34.801 24.252 1.00 31.34 217 SER A O 1
ATOM 1711 N N . ASN A 1 218 ? -16.669 -35.983 22.611 1.00 38.16 218 ASN A N 1
ATOM 1712 C CA . ASN A 1 218 ? -15.449 -36.496 21.979 1.00 38.16 218 ASN A CA 1
ATOM 1713 C C . ASN A 1 218 ? -15.323 -36.141 20.481 1.00 38.16 218 ASN A C 1
ATOM 1715 O O . ASN A 1 218 ? -14.525 -36.766 19.782 1.00 38.16 218 ASN A O 1
ATOM 1719 N N . GLY A 1 219 ? -16.118 -35.208 19.947 1.00 47.38 219 GLY A N 1
ATOM 1720 C CA . GLY A 1 219 ? -16.163 -34.994 18.498 1.00 47.38 219 GLY A CA 1
ATOM 1721 C C . GLY A 1 219 ? -17.247 -34.039 18.017 1.00 47.38 219 GLY A C 1
ATOM 1722 O O . GLY A 1 219 ? -18.079 -33.559 18.783 1.00 47.38 219 GLY A O 1
ATOM 1723 N N . VAL A 1 220 ? -17.278 -33.821 16.705 1.00 43.12 220 VAL A N 1
ATOM 1724 C CA . VAL A 1 220 ? -18.453 -33.270 16.020 1.00 43.12 220 VAL A CA 1
ATOM 1725 C C . VAL A 1 220 ? -19.166 -34.442 15.356 1.00 43.12 220 VAL A C 1
ATOM 1727 O O . VAL A 1 220 ? -18.570 -35.145 14.538 1.00 43.12 220 VAL A O 1
ATOM 1730 N N . LYS A 1 221 ? -20.421 -34.681 15.741 1.00 52.03 221 LYS A N 1
ATOM 1731 C CA . LYS A 1 221 ? -21.294 -35.661 15.099 1.00 52.03 221 LYS A CA 1
ATOM 1732 C C . LYS A 1 221 ? -22.099 -34.944 14.022 1.00 52.03 221 LYS A C 1
ATOM 1734 O O . LYS A 1 221 ? -22.793 -33.971 14.310 1.00 52.03 221 LYS A O 1
ATOM 1739 N N . PHE A 1 222 ? -22.005 -35.427 12.791 1.00 49.53 222 PHE A N 1
ATOM 1740 C CA . PHE A 1 222 ? -22.863 -34.973 11.704 1.00 49.53 222 PHE A CA 1
ATOM 1741 C C . PHE A 1 222 ? -24.005 -35.975 11.558 1.00 49.53 222 PHE A C 1
ATOM 1743 O O . PHE A 1 222 ? -23.765 -37.145 11.273 1.00 49.53 222 PHE A O 1
ATOM 1750 N N . GLU A 1 223 ? -25.235 -35.524 11.780 1.00 50.53 223 GLU A N 1
ATOM 1751 C CA . GLU A 1 223 ? -26.441 -36.306 11.535 1.00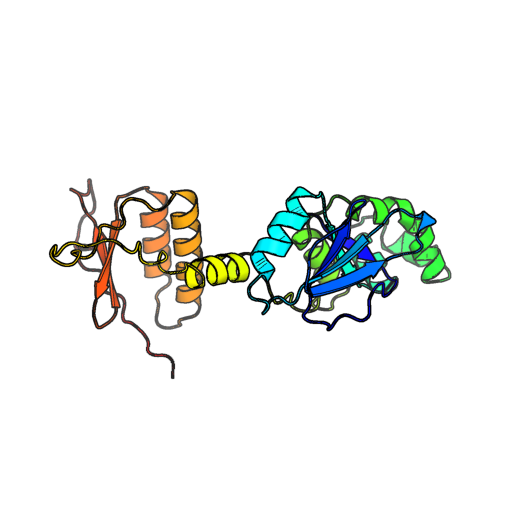 50.53 223 GLU A CA 1
ATOM 1752 C C . GLU A 1 223 ? -27.137 -35.760 10.287 1.00 50.53 223 GLU A C 1
ATOM 1754 O O . GLU A 1 223 ? -27.500 -34.584 10.202 1.00 50.53 223 GLU A O 1
ATOM 1759 N N . LEU A 1 224 ? -27.304 -36.625 9.288 1.00 45.66 224 LEU A N 1
ATOM 1760 C CA . LEU A 1 224 ? -28.125 -36.331 8.119 1.00 45.66 224 LEU A CA 1
ATOM 1761 C C . LEU A 1 224 ? -29.594 -36.371 8.541 1.00 45.66 224 LEU A C 1
ATOM 1763 O O . LEU A 1 224 ? -30.073 -37.395 9.027 1.00 45.66 224 LEU A O 1
ATOM 1767 N N . THR A 1 225 ? -30.321 -35.275 8.344 1.00 45.44 225 THR A N 1
ATOM 1768 C CA . THR A 1 225 ? -31.760 -35.232 8.613 1.00 45.44 225 THR A CA 1
ATOM 1769 C C . THR A 1 225 ? -32.536 -35.338 7.304 1.00 45.44 225 THR A C 1
ATOM 1771 O O . THR A 1 225 ? -32.665 -34.382 6.549 1.00 45.44 225 THR A O 1
ATOM 1774 N N . GLY A 1 226 ? -33.066 -36.530 7.015 1.00 46.19 226 GLY A N 1
ATOM 1775 C CA . GLY A 1 226 ? -33.943 -36.776 5.865 1.00 46.19 226 GLY A CA 1
ATOM 1776 C C . GLY A 1 226 ? -33.813 -38.185 5.285 1.00 46.19 226 GLY A C 1
ATOM 1777 O O . GLY A 1 226 ? -32.809 -38.864 5.490 1.00 46.19 226 GLY A O 1
ATOM 1778 N N . GLU A 1 227 ? -34.834 -38.634 4.550 1.00 41.47 227 GLU A N 1
ATOM 1779 C CA . GLU A 1 227 ? -34.751 -39.866 3.758 1.00 41.47 227 GLU A CA 1
ATOM 1780 C C . GLU A 1 227 ? -33.797 -39.631 2.578 1.00 41.47 227 GLU A C 1
ATOM 1782 O O . GLU A 1 227 ? -34.120 -38.904 1.639 1.00 41.47 227 GLU A O 1
ATOM 1787 N N . ALA A 1 228 ? -32.596 -40.209 2.640 1.00 43.72 228 ALA A N 1
ATOM 1788 C CA . ALA A 1 228 ? -31.621 -40.124 1.559 1.00 43.72 228 ALA A CA 1
ATOM 1789 C C . ALA A 1 228 ? -32.119 -40.931 0.343 1.00 43.72 228 ALA A C 1
ATOM 1791 O O . ALA A 1 228 ? -32.281 -42.151 0.449 1.00 43.72 228 ALA A O 1
ATOM 1792 N N . PRO A 1 229 ? -32.341 -40.315 -0.833 1.00 37.97 229 PRO A N 1
ATOM 1793 C CA . PRO A 1 229 ? -32.622 -41.080 -2.030 1.00 37.97 229 PRO A CA 1
ATOM 1794 C C . PRO A 1 229 ? -31.292 -41.643 -2.543 1.00 37.97 229 PRO A C 1
ATOM 1796 O O . PRO A 1 229 ? -30.397 -40.898 -2.927 1.00 37.97 229 PRO A O 1
ATOM 1799 N N . TYR A 1 230 ? -31.179 -42.972 -2.554 1.00 42.50 230 TYR A N 1
ATOM 1800 C CA . TYR A 1 230 ? -30.100 -43.726 -3.203 1.00 42.50 230 TYR A CA 1
ATOM 1801 C C . TYR A 1 230 ? -28.683 -43.522 -2.646 1.00 42.50 230 TYR A C 1
ATOM 1803 O O . TYR A 1 230 ? -27.772 -43.118 -3.362 1.00 42.50 230 TYR A O 1
ATOM 1811 N N . TRP A 1 231 ? -28.464 -43.940 -1.401 1.00 40.19 231 TRP A N 1
ATOM 1812 C CA . TRP A 1 231 ? -27.139 -44.388 -0.966 1.00 40.19 231 TRP A CA 1
ATOM 1813 C C . TRP A 1 231 ? -27.282 -45.780 -0.361 1.00 40.19 231 TRP A C 1
ATOM 1815 O O . TRP A 1 231 ? -27.944 -45.972 0.655 1.00 40.19 231 TRP A O 1
ATOM 1825 N N . ASP A 1 232 ? -26.715 -46.770 -1.043 1.00 40.16 232 ASP A N 1
ATOM 1826 C CA . ASP A 1 232 ? -26.643 -48.136 -0.546 1.00 40.16 232 ASP A CA 1
ATOM 1827 C C . ASP A 1 232 ? -25.477 -48.189 0.463 1.00 40.16 232 ASP A C 1
ATOM 1829 O O . ASP A 1 232 ? -24.313 -48.140 0.060 1.00 40.16 232 ASP A O 1
ATOM 1833 N N . LYS A 1 233 ? -25.831 -48.277 1.759 1.00 41.19 233 LYS A N 1
ATOM 1834 C CA . LYS A 1 233 ? -25.018 -48.521 2.981 1.00 41.19 233 LYS A CA 1
ATOM 1835 C C . LYS A 1 233 ? -24.598 -47.327 3.865 1.00 41.19 233 LYS A C 1
ATOM 1837 O O . LYS A 1 233 ? -23.818 -46.469 3.469 1.00 41.19 233 LYS A O 1
ATOM 1842 N N . ASP A 1 234 ? -25.080 -47.399 5.115 1.00 45.84 234 ASP A N 1
ATOM 1843 C CA . ASP A 1 234 ? -24.484 -46.999 6.408 1.00 45.84 234 ASP A CA 1
ATOM 1844 C C . ASP A 1 234 ? -23.480 -45.830 6.423 1.00 45.84 234 ASP A C 1
ATOM 1846 O O . ASP A 1 234 ? -22.290 -46.007 6.682 1.00 45.84 234 ASP A O 1
ATOM 1850 N N . LEU A 1 235 ? -23.982 -44.606 6.244 1.00 43.53 235 LEU A N 1
ATOM 1851 C CA . LEU A 1 235 ? -23.275 -43.363 6.603 1.00 43.53 235 LEU A CA 1
ATOM 1852 C C . LEU A 1 235 ? -23.959 -42.602 7.753 1.00 43.53 235 LEU A C 1
ATOM 1854 O O . LEU A 1 235 ? -23.588 -41.467 8.043 1.00 43.53 235 LEU A O 1
ATOM 1858 N N . SER A 1 236 ? -24.946 -43.207 8.424 1.00 44.44 236 SER A N 1
ATOM 1859 C CA . SER A 1 236 ? -25.729 -42.557 9.486 1.00 44.44 236 SER A CA 1
ATOM 1860 C C . SER A 1 236 ? -24.921 -42.190 10.735 1.00 44.44 236 SER A C 1
ATOM 1862 O O . SER A 1 236 ? -25.420 -41.437 11.563 1.00 44.44 236 SER A O 1
ATOM 1864 N N . ASP A 1 237 ? -23.677 -42.661 10.862 1.00 46.22 237 ASP A N 1
ATOM 1865 C CA . ASP A 1 237 ? -22.807 -42.357 11.998 1.00 46.22 237 ASP A CA 1
ATOM 1866 C C . ASP A 1 237 ? -21.356 -42.108 11.552 1.00 46.22 237 ASP A C 1
ATOM 1868 O O . ASP A 1 237 ? -20.463 -42.934 11.750 1.00 46.22 237 ASP A O 1
ATOM 1872 N N . VAL A 1 238 ? -21.084 -40.937 10.967 1.00 44.88 238 VAL A N 1
ATOM 1873 C CA . VAL A 1 238 ? -19.702 -40.447 10.830 1.00 44.88 238 VAL A CA 1
ATOM 1874 C C . VAL A 1 238 ? -19.336 -39.680 12.100 1.00 44.88 238 VAL A C 1
ATOM 1876 O O . VAL A 1 238 ? -19.668 -38.506 12.265 1.00 44.88 238 VAL A O 1
ATOM 1879 N N . VAL A 1 239 ? -18.650 -40.359 13.021 1.00 42.75 239 VAL A N 1
ATOM 1880 C CA . VAL A 1 239 ? -18.068 -39.745 14.222 1.00 42.75 239 VAL A CA 1
ATOM 1881 C C . VAL A 1 239 ? -16.612 -39.392 13.929 1.00 42.75 239 VAL A C 1
ATOM 1883 O O . VAL A 1 239 ? -15.778 -40.282 13.771 1.00 42.75 239 VAL A O 1
ATOM 1886 N N . LEU A 1 240 ? -16.297 -38.096 13.851 1.00 44.00 240 LEU A N 1
ATOM 1887 C CA . LEU A 1 240 ? -14.911 -37.634 13.750 1.00 44.00 240 LEU A CA 1
ATOM 1888 C C . LEU A 1 240 ? -14.329 -37.435 15.160 1.00 44.00 240 LEU A C 1
ATOM 1890 O O . LEU A 1 240 ? -14.952 -36.738 15.967 1.00 44.00 240 LEU A O 1
ATOM 1894 N N . PRO A 1 241 ? -13.158 -38.015 15.478 1.00 35.84 241 PRO A N 1
ATOM 1895 C CA . PRO A 1 241 ? -12.529 -37.825 16.779 1.00 35.84 241 PRO A CA 1
ATOM 1896 C C . PRO A 1 241 ? -12.047 -36.376 16.958 1.00 35.84 241 PRO A C 1
ATOM 1898 O O . PRO A 1 241 ? -11.433 -35.799 16.061 1.00 35.84 241 PRO A O 1
ATOM 1901 N N . CYS A 1 242 ? -12.302 -35.788 18.130 1.00 36.34 242 CYS A N 1
ATOM 1902 C CA . CYS A 1 242 ? -11.637 -34.556 18.559 1.00 36.34 242 CYS A CA 1
ATOM 1903 C C . CYS A 1 242 ? -10.184 -34.854 18.948 1.00 36.34 242 CYS A C 1
ATOM 1905 O O . CYS A 1 242 ? -9.926 -35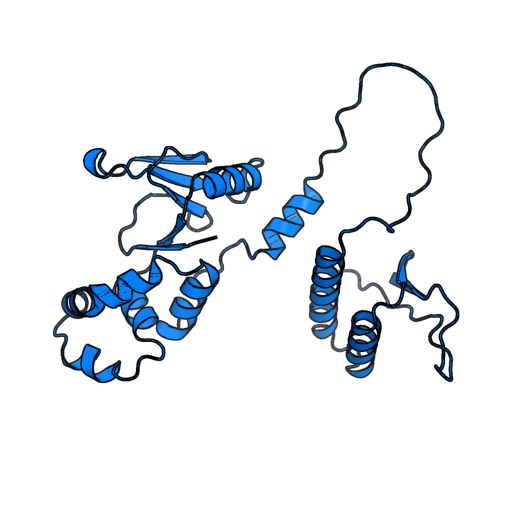.711 19.793 1.00 36.34 242 CYS A O 1
ATOM 1907 N N . PHE A 1 243 ? -9.244 -34.100 18.381 1.00 37.22 243 PHE A N 1
ATOM 1908 C CA . PHE A 1 243 ? -7.852 -34.100 18.820 1.00 37.22 243 PHE A CA 1
ATOM 1909 C C . PHE A 1 243 ? -7.645 -32.940 19.796 1.00 37.22 243 PHE A C 1
ATOM 1911 O O . PHE A 1 243 ? -7.771 -31.773 19.423 1.00 37.22 243 PHE A O 1
ATOM 1918 N N . GLU A 1 244 ? -7.356 -33.253 21.060 1.00 32.06 244 GLU A N 1
ATOM 1919 C CA . GLU A 1 244 ? -6.874 -32.249 22.009 1.00 32.06 244 GLU A CA 1
ATOM 1920 C C . GLU A 1 244 ? -5.519 -31.712 21.527 1.00 32.06 244 GLU A C 1
ATOM 1922 O O . GLU A 1 244 ? -4.625 -32.481 21.159 1.00 32.06 244 GLU A O 1
ATOM 1927 N N . LYS A 1 245 ? -5.363 -30.382 21.526 1.00 31.50 245 LYS A N 1
ATOM 1928 C CA . LYS A 1 245 ? -4.060 -29.738 21.320 1.00 31.50 245 LYS A CA 1
ATOM 1929 C C . LYS A 1 245 ? -3.097 -30.228 22.408 1.00 31.50 245 LYS A C 1
ATOM 1931 O O . LYS A 1 245 ? -3.346 -29.978 23.585 1.00 31.50 245 LYS A O 1
ATOM 1936 N N . LYS A 1 246 ? -2.020 -30.906 22.007 1.00 32.59 246 LYS A N 1
ATOM 1937 C CA . LYS A 1 246 ? -0.833 -31.096 22.854 1.00 32.59 246 LYS A CA 1
ATOM 1938 C C . LYS A 1 246 ? -0.023 -29.812 22.951 1.00 32.59 246 LYS A C 1
ATOM 1940 O O . LYS A 1 246 ? 0.024 -29.079 21.938 1.00 32.59 246 LYS A O 1
#

Radius of gyration: 24.83 Å; chains: 1; bounding box: 60×70×58 Å

Foldseek 3Di:
DAAAEDQDPQDPDDPLKWKKKALDDADADDWDDDPVVVSMIIYIHRPPDPCRLVRVVRCVVRVIHTYDHDHLQLLLLLLLQVPPCSVVLVVPDPDSVSSSVVCVVSSVVSRGDHPVSSQVSSCRRVVDRRPPNPDDVVVSVVVVVVPPDDPDDDPDDDDDDDDDDDDPPDDDPVVVVVVLVVVLVVLVVDPPDDPVNSVVSVVVVVVPFDWDWDDDPFAIWIAGPDDDDDDDDDPRTDGDGDDDDD